Protein AF-A0A418US89-F1 (afdb_monomer_lite)

Structure (mmCIF, N/CA/C/O backbone):
data_AF-A0A418US89-F1
#
_entry.id   AF-A0A418US89-F1
#
loop_
_atom_site.group_PDB
_atom_site.id
_atom_site.type_symbol
_atom_site.label_atom_id
_atom_site.label_alt_id
_atom_site.label_comp_id
_atom_site.label_asym_id
_atom_site.label_entity_id
_atom_site.label_seq_id
_atom_site.pdbx_PDB_ins_code
_atom_site.Cartn_x
_atom_site.Cartn_y
_atom_site.Cartn_z
_atom_site.occupancy
_atom_site.B_iso_or_equiv
_atom_site.auth_seq_id
_atom_site.auth_comp_id
_atom_site.auth_asym_id
_atom_site.auth_atom_id
_atom_site.pdbx_PDB_model_num
ATOM 1 N N . MET A 1 1 ? -32.487 24.907 47.368 1.00 68.38 1 MET A N 1
ATOM 2 C CA . MET A 1 1 ? -31.102 24.583 46.963 1.00 68.38 1 MET A CA 1
ATOM 3 C C . MET A 1 1 ? -31.194 23.856 45.640 1.00 68.38 1 MET A C 1
ATOM 5 O O . MET A 1 1 ? -32.140 23.094 45.489 1.00 68.38 1 MET A O 1
ATOM 9 N N . ALA A 1 2 ? -30.298 24.144 44.696 1.00 80.88 2 ALA A N 1
ATOM 10 C CA . ALA A 1 2 ? -30.234 23.374 43.455 1.00 80.88 2 ALA A CA 1
ATOM 11 C C . ALA A 1 2 ? -29.837 21.931 43.784 1.00 80.88 2 ALA A C 1
ATOM 13 O O . ALA A 1 2 ? -29.111 21.696 44.753 1.00 80.88 2 ALA A O 1
ATOM 14 N N . THR A 1 3 ? -30.324 20.971 43.013 1.00 92.00 3 THR A N 1
ATOM 15 C CA . THR A 1 3 ? -29.896 19.576 43.131 1.00 92.00 3 THR A CA 1
ATOM 16 C C . THR A 1 3 ? -28.519 19.383 42.491 1.00 92.00 3 THR A C 1
ATOM 18 O O . THR A 1 3 ? -28.067 20.191 41.678 1.00 92.00 3 THR A O 1
ATOM 21 N N . VAL A 1 4 ? -27.828 18.299 42.856 1.00 89.31 4 VAL A N 1
ATOM 22 C CA . VAL A 1 4 ? -26.553 17.907 42.225 1.00 89.31 4 VAL A CA 1
ATOM 23 C C . VAL A 1 4 ? -26.705 17.798 40.704 1.00 89.31 4 VAL A C 1
ATOM 25 O O . VAL A 1 4 ? -25.849 18.276 39.968 1.00 89.31 4 VAL A O 1
ATOM 28 N N . GLU A 1 5 ? -27.812 17.221 40.237 1.00 92.19 5 GLU A N 1
ATOM 29 C CA . GLU A 1 5 ? -28.092 17.002 38.816 1.00 92.19 5 GLU A CA 1
ATOM 30 C C . GLU A 1 5 ? -28.341 18.315 38.059 1.00 92.19 5 GLU A C 1
ATOM 32 O O . GLU A 1 5 ? -27.761 18.533 36.998 1.00 92.19 5 GLU A O 1
ATOM 37 N N . GLU A 1 6 ? -29.116 19.241 38.633 1.00 92.94 6 GLU A N 1
ATOM 38 C CA . GLU A 1 6 ? -29.323 20.582 38.062 1.00 92.94 6 GLU A CA 1
ATOM 39 C C . GLU A 1 6 ? -28.006 21.354 37.927 1.00 92.94 6 GLU A C 1
ATOM 41 O O . GLU A 1 6 ? -27.764 22.004 36.909 1.00 92.94 6 GLU A O 1
ATOM 46 N N . THR A 1 7 ? -27.137 21.266 38.936 1.00 93.31 7 THR A N 1
ATOM 47 C CA . THR A 1 7 ? -25.834 21.937 38.918 1.00 93.31 7 THR A CA 1
ATOM 48 C C . THR A 1 7 ? -24.889 21.319 37.890 1.00 93.31 7 THR A C 1
ATOM 50 O O . THR A 1 7 ? -24.243 22.064 37.155 1.00 93.31 7 THR A O 1
ATOM 53 N N . VAL A 1 8 ? -24.829 19.986 37.780 1.00 92.81 8 VAL A N 1
ATOM 54 C CA . VAL A 1 8 ? -24.049 19.304 36.731 1.00 92.81 8 VAL A CA 1
ATOM 55 C C . VAL A 1 8 ? -24.550 19.717 35.347 1.00 92.81 8 VAL A C 1
ATOM 57 O O . VAL A 1 8 ? -23.750 20.166 34.527 1.00 92.81 8 VAL A O 1
ATOM 60 N N . ASN A 1 9 ? -25.865 19.671 35.114 1.00 93.50 9 ASN A N 1
ATOM 61 C CA . ASN A 1 9 ? -26.472 20.060 33.841 1.00 93.50 9 ASN A CA 1
ATOM 62 C C . ASN A 1 9 ? -26.154 21.516 33.469 1.00 93.50 9 ASN A C 1
ATOM 64 O O . ASN A 1 9 ? -25.762 21.789 32.337 1.00 93.50 9 ASN A O 1
ATOM 68 N N . ALA A 1 10 ? -26.230 22.440 34.431 1.00 92.62 10 ALA A N 1
ATOM 69 C CA . ALA A 1 10 ? -25.886 23.844 34.213 1.00 92.62 10 ALA A CA 1
ATOM 70 C C . ALA A 1 10 ? -24.400 24.067 33.870 1.00 92.62 10 ALA A C 1
ATOM 72 O O . ALA A 1 10 ? -24.081 25.014 33.154 1.00 92.62 10 ALA A O 1
ATOM 73 N N . ILE A 1 11 ? -23.492 23.222 34.374 1.00 92.88 11 ILE A N 1
ATOM 74 C CA . ILE A 1 11 ? -22.050 23.283 34.081 1.00 92.88 11 ILE A CA 1
ATOM 75 C C . ILE A 1 11 ? -21.742 22.707 32.691 1.00 92.88 11 ILE A C 1
ATOM 77 O O . ILE A 1 11 ? -20.909 23.257 31.967 1.00 92.88 11 ILE A O 1
ATOM 81 N N . ILE A 1 12 ? -22.384 21.602 32.303 1.00 91.56 12 ILE A N 1
ATOM 82 C CA . ILE A 1 12 ? -22.114 20.953 31.009 1.00 91.56 12 ILE A CA 1
ATOM 83 C C . ILE A 1 12 ? -22.763 21.701 29.838 1.00 91.56 12 ILE A C 1
ATOM 85 O O . ILE A 1 12 ? -22.199 21.711 28.746 1.00 91.56 12 ILE A O 1
ATOM 89 N N . SER A 1 13 ? -23.898 22.374 30.063 1.00 91.19 13 SER A N 1
ATOM 90 C CA . SER A 1 13 ? -24.659 23.072 29.019 1.00 91.19 13 SER A CA 1
ATOM 91 C C . SER A 1 13 ? -24.144 24.480 28.686 1.00 91.19 13 SER A C 1
ATOM 93 O O . SER A 1 13 ? -24.783 25.190 27.912 1.00 91.19 13 SER A O 1
ATOM 95 N N . THR A 1 14 ? -23.040 24.931 29.290 1.00 88.75 14 THR A N 1
ATOM 96 C CA . THR A 1 14 ? -22.465 26.264 29.032 1.00 88.75 14 THR A CA 1
ATOM 97 C C . THR A 1 14 ? -21.889 26.372 27.620 1.00 88.75 14 THR A C 1
ATOM 99 O O . THR A 1 14 ? -21.233 25.437 27.154 1.00 88.75 14 THR A O 1
ATOM 102 N N . GLY A 1 15 ? -22.047 27.531 26.975 1.00 79.62 15 GLY A N 1
ATOM 103 C CA . GLY A 1 15 ? -21.584 27.769 25.604 1.00 79.62 15 GLY A CA 1
ATOM 104 C C . GLY A 1 15 ? -20.103 28.138 25.495 1.00 79.62 15 GLY A C 1
ATOM 105 O O . GLY A 1 15 ? -19.525 28.022 24.415 1.00 79.62 15 GLY A O 1
ATOM 106 N N . SER A 1 16 ? -19.467 28.555 26.596 1.00 91.00 16 SER A N 1
ATOM 107 C CA . SER A 1 16 ? -18.041 28.903 26.629 1.00 91.00 16 SER A CA 1
ATOM 108 C C . SER A 1 16 ? -17.298 28.352 27.848 1.00 91.00 16 SER A C 1
ATOM 110 O O . SER A 1 16 ? -17.885 27.969 28.863 1.00 91.00 16 SER A O 1
ATOM 112 N N . TRP A 1 17 ? -15.965 28.341 27.753 1.00 84.25 17 TRP A N 1
ATOM 113 C CA . TRP A 1 17 ? -15.090 27.956 28.861 1.00 84.25 17 TRP A CA 1
ATOM 114 C C . TRP A 1 17 ? -15.216 28.890 30.065 1.00 84.25 17 TRP A C 1
ATOM 116 O O . TRP A 1 17 ? -15.253 28.412 31.198 1.00 84.25 17 TRP A O 1
ATOM 126 N N . ASP A 1 18 ? -15.345 30.196 29.836 1.00 90.19 18 ASP A N 1
ATOM 127 C CA . ASP A 1 18 ? -15.474 31.179 30.913 1.00 90.19 18 ASP A CA 1
ATOM 128 C C . ASP A 1 18 ? -16.800 31.025 31.670 1.00 90.19 18 ASP A C 1
ATOM 130 O O . ASP A 1 18 ? -16.827 31.081 32.902 1.00 90.19 18 ASP A O 1
ATOM 134 N N . GLU A 1 19 ? -17.894 30.739 30.958 1.00 89.44 19 GLU A N 1
ATOM 135 C CA . GLU A 1 19 ? -19.188 30.412 31.567 1.00 89.44 19 GLU A CA 1
ATOM 136 C C . GLU A 1 19 ? -19.112 29.133 32.404 1.00 89.44 19 GLU A C 1
ATOM 138 O O . GLU A 1 19 ? -19.630 29.098 33.524 1.00 89.44 19 GLU A O 1
ATOM 143 N N . ARG A 1 20 ? -18.420 28.098 31.910 1.00 92.12 20 ARG A N 1
ATOM 144 C CA . ARG A 1 20 ? -18.200 26.853 32.659 1.00 92.12 20 ARG A CA 1
ATOM 145 C C . ARG A 1 20 ? -17.421 27.102 33.943 1.00 92.12 20 ARG A C 1
ATOM 147 O O . ARG A 1 20 ? -17.811 26.618 35.004 1.00 92.12 20 ARG A O 1
ATOM 154 N N . VAL A 1 21 ? -16.347 27.891 33.871 1.00 91.19 21 VAL A N 1
ATOM 155 C CA . VAL A 1 21 ? -15.552 28.293 35.042 1.00 91.19 21 VAL A CA 1
ATOM 156 C C . VAL A 1 21 ? -16.414 29.069 36.037 1.00 91.19 21 VAL A C 1
ATOM 158 O O . VAL A 1 21 ? -16.333 28.821 37.243 1.00 91.19 21 VAL A O 1
ATOM 161 N N . ALA A 1 22 ? -17.267 29.975 35.555 1.00 92.12 22 ALA A N 1
ATOM 162 C CA . ALA A 1 22 ? -18.196 30.709 36.403 1.00 92.12 22 ALA A CA 1
ATOM 163 C C . ALA A 1 22 ? -19.190 29.769 37.109 1.00 92.12 22 ALA A C 1
ATOM 165 O O . ALA A 1 22 ? -19.340 29.873 38.326 1.00 92.12 22 ALA A O 1
ATOM 166 N N . GLN A 1 23 ? -19.800 28.809 36.403 1.00 92.81 23 GLN A N 1
ATOM 167 C CA . GLN A 1 23 ? -20.712 27.828 37.012 1.00 92.81 23 GLN A CA 1
ATOM 168 C C . GLN A 1 23 ? -20.002 26.912 38.018 1.00 92.81 23 GLN A C 1
ATOM 170 O O . GLN A 1 23 ? -20.519 26.687 39.112 1.00 92.81 23 GLN A O 1
ATOM 175 N N . MET A 1 24 ? -18.784 26.457 37.711 1.00 91.31 24 MET A N 1
ATOM 176 C CA . MET A 1 24 ? -17.969 25.647 38.624 1.00 91.31 24 MET A CA 1
ATOM 177 C C . MET A 1 24 ? -17.681 26.370 39.949 1.00 91.31 24 MET A C 1
ATOM 179 O O . MET A 1 24 ? -17.723 25.757 41.013 1.00 91.31 24 MET A O 1
ATOM 183 N N . ARG A 1 25 ? -17.453 27.691 39.920 1.00 93.19 25 ARG A N 1
ATOM 184 C CA . ARG A 1 25 ? -17.231 28.503 41.135 1.00 93.19 25 ARG A CA 1
ATOM 185 C C . ARG A 1 25 ? -18.476 28.630 42.016 1.00 93.19 25 ARG A C 1
ATOM 187 O O . ARG A 1 25 ? -18.346 28.843 43.221 1.00 93.19 25 ARG A O 1
ATOM 194 N N . LEU A 1 26 ? -19.671 28.485 41.442 1.00 92.88 26 LEU A N 1
ATOM 195 C CA . LEU A 1 26 ? -20.933 28.559 42.182 1.00 92.88 26 LEU A CA 1
ATOM 196 C C . LEU A 1 26 ? -21.239 27.276 42.968 1.00 92.88 26 LEU A C 1
ATOM 198 O O . LEU A 1 26 ? -22.085 27.315 43.860 1.00 92.88 26 LEU A O 1
ATOM 202 N N . VAL A 1 27 ? -20.539 26.164 42.708 1.00 92.06 27 VAL A N 1
ATOM 203 C CA . VAL A 1 27 ? -20.740 24.884 43.416 1.00 92.06 27 VAL A CA 1
ATOM 204 C C . VAL A 1 27 ? -20.563 25.054 44.927 1.00 92.06 27 VAL A C 1
ATOM 206 O O . VAL A 1 27 ? -21.433 24.649 45.695 1.00 92.06 27 VAL A O 1
ATOM 209 N N . ALA A 1 28 ? -19.505 25.748 45.358 1.00 88.50 28 ALA A N 1
ATOM 210 C CA . ALA A 1 28 ? -19.235 25.999 46.776 1.00 88.50 28 ALA A CA 1
ATOM 211 C C . ALA A 1 28 ? -20.272 26.911 47.456 1.00 88.50 28 ALA A C 1
ATOM 213 O O . ALA A 1 28 ? -20.427 26.864 48.672 1.00 88.50 28 ALA A O 1
ATOM 214 N N . GLN A 1 29 ? -20.979 27.734 46.677 1.00 89.94 29 GLN A N 1
ATOM 215 C CA . GLN A 1 29 ? -22.020 28.636 47.176 1.00 89.94 29 GLN A CA 1
ATOM 216 C C . GLN A 1 29 ? -23.399 27.963 47.217 1.00 89.94 29 GLN A C 1
ATOM 218 O O . GLN A 1 29 ? -24.251 28.354 48.011 1.00 89.94 29 GLN A O 1
ATOM 223 N N . ARG A 1 30 ? -23.637 26.972 46.349 1.00 89.62 30 ARG A N 1
ATOM 224 C CA . ARG A 1 30 ? -24.941 26.310 46.174 1.00 89.62 30 ARG A CA 1
ATOM 225 C C . ARG A 1 30 ? -25.066 24.983 46.924 1.00 89.62 30 ARG A C 1
ATOM 227 O O . ARG A 1 30 ? -26.190 24.579 47.214 1.00 89.62 30 ARG A O 1
ATOM 234 N N . HIS A 1 31 ? -23.943 24.342 47.250 1.00 91.69 31 HIS A N 1
ATOM 235 C CA . HIS A 1 31 ? -23.892 22.999 47.827 1.00 91.69 31 HIS A CA 1
ATOM 236 C C . HIS A 1 31 ? -22.989 22.921 49.057 1.00 91.69 31 HIS A C 1
ATOM 238 O O . HIS A 1 31 ? -21.974 23.616 49.150 1.00 91.69 31 HIS A O 1
ATOM 244 N N . GLY A 1 32 ? -23.329 22.018 49.980 1.00 90.19 32 GLY A N 1
ATOM 245 C CA . GLY A 1 32 ? -22.465 21.673 51.108 1.00 90.19 32 GLY A CA 1
ATOM 246 C C . GLY A 1 32 ? -21.228 20.890 50.658 1.00 90.19 32 GLY A C 1
ATOM 247 O O . GLY A 1 32 ? -21.242 20.220 49.626 1.00 90.19 32 GLY A O 1
ATOM 248 N N . THR A 1 33 ? -20.160 20.931 51.456 1.00 88.62 33 THR A N 1
ATOM 249 C CA . THR A 1 33 ? -18.870 20.286 51.139 1.00 88.62 33 THR A CA 1
ATOM 250 C C . THR A 1 33 ? -18.980 18.784 50.869 1.00 88.62 33 THR A C 1
ATOM 252 O O . THR A 1 33 ? -18.224 18.256 50.059 1.00 88.62 33 THR A O 1
ATOM 255 N N . ALA A 1 34 ? -19.953 18.104 51.484 1.00 88.25 34 ALA A N 1
ATOM 256 C CA . ALA A 1 34 ? -20.221 16.682 51.266 1.00 88.25 34 ALA A CA 1
ATOM 257 C C . ALA A 1 34 ? -20.642 16.340 49.820 1.00 88.25 34 ALA A C 1
ATOM 259 O O . ALA A 1 34 ? -20.469 15.202 49.390 1.00 88.25 34 ALA A O 1
ATOM 260 N N . GLU A 1 35 ? -21.174 17.301 49.056 1.00 90.19 35 GLU A N 1
ATOM 261 C CA . GLU A 1 35 ? -21.673 17.078 47.689 1.00 90.19 35 GLU A CA 1
ATOM 262 C C . GLU A 1 35 ? -20.661 17.471 46.602 1.00 90.19 35 GLU A C 1
ATOM 264 O O . GLU A 1 35 ? -20.784 17.039 45.455 1.00 90.19 35 GLU A O 1
ATOM 269 N N . HIS A 1 36 ? -19.639 18.265 46.943 1.00 91.69 36 HIS A N 1
ATOM 270 C CA . HIS A 1 36 ? -18.695 18.841 45.974 1.00 91.69 36 HIS A CA 1
ATOM 271 C C . HIS A 1 36 ? -17.952 17.768 45.184 1.00 91.69 36 HIS A C 1
ATOM 273 O O . HIS A 1 36 ? -17.913 17.822 43.957 1.00 91.69 36 HIS A O 1
ATOM 279 N N . THR A 1 37 ? -17.413 16.760 45.875 1.00 90.88 37 THR A N 1
ATOM 280 C CA . THR A 1 37 ? -16.674 15.659 45.241 1.00 90.88 37 THR A CA 1
ATOM 281 C C . THR A 1 37 ? -17.525 14.932 44.207 1.00 90.88 37 THR A C 1
ATOM 283 O O . THR A 1 37 ? -17.033 14.619 43.125 1.00 90.88 37 THR A O 1
ATOM 286 N N . ARG A 1 38 ? -18.811 14.707 44.506 1.00 92.12 38 ARG A N 1
ATOM 287 C CA . ARG A 1 38 ? -19.742 14.053 43.583 1.00 92.12 38 ARG A CA 1
ATOM 288 C C . ARG A 1 38 ? -20.006 14.919 42.350 1.00 92.12 38 ARG A C 1
ATOM 290 O O . ARG A 1 38 ? -19.942 14.401 41.243 1.00 92.12 38 ARG A O 1
ATOM 297 N N . ILE A 1 39 ? -20.256 16.218 42.532 1.00 92.81 39 ILE A N 1
ATOM 298 C CA . ILE A 1 39 ? -20.488 17.161 41.422 1.00 92.81 39 ILE A CA 1
ATOM 299 C C . ILE A 1 39 ? -19.262 17.222 40.501 1.00 92.81 39 ILE A C 1
ATOM 301 O O . ILE A 1 39 ? -19.397 17.095 39.287 1.00 92.81 39 ILE A O 1
ATOM 305 N N . TYR A 1 40 ? -18.059 17.369 41.063 1.00 94.38 40 TYR A N 1
ATOM 306 C CA . TYR A 1 40 ? -16.831 17.449 40.269 1.00 94.38 40 TYR A CA 1
ATOM 307 C C . TYR A 1 40 ? -16.516 16.144 39.536 1.00 94.38 40 TYR A C 1
ATOM 309 O O . TYR A 1 40 ? -16.098 16.196 38.382 1.00 94.38 40 TYR A O 1
ATOM 317 N N . ALA A 1 41 ? -16.734 14.989 40.172 1.00 90.62 41 ALA A N 1
ATOM 318 C CA . ALA A 1 41 ? -16.544 13.690 39.532 1.00 90.62 41 ALA A CA 1
ATOM 319 C C . ALA A 1 41 ? -17.516 13.480 38.362 1.00 90.62 41 ALA A C 1
ATOM 321 O O . ALA A 1 41 ? -17.107 12.999 37.310 1.00 90.62 41 ALA A O 1
ATOM 322 N N . GLU A 1 42 ? -18.776 13.890 38.514 1.00 92.75 42 GLU A N 1
ATOM 323 C CA . GLU A 1 42 ? -19.775 13.768 37.452 1.00 92.75 42 GLU A CA 1
ATOM 324 C C . GLU A 1 42 ? -19.441 14.672 36.255 1.00 92.75 42 GLU A C 1
ATOM 326 O O . GLU A 1 42 ? -19.412 14.215 35.113 1.00 92.75 42 GLU A O 1
ATOM 331 N N . VAL A 1 43 ? -19.069 15.931 36.511 1.00 92.19 43 VAL A N 1
ATOM 332 C CA . VAL A 1 43 ? -18.587 16.846 35.461 1.00 92.19 43 VAL A CA 1
ATOM 333 C C . VAL A 1 43 ? -17.330 16.288 34.784 1.00 92.19 43 VAL A C 1
ATOM 335 O O . VAL A 1 43 ? -17.225 16.326 33.557 1.00 92.19 43 VAL A O 1
ATOM 338 N N . ALA A 1 44 ? -16.384 15.738 35.554 1.00 89.06 44 ALA A N 1
ATOM 339 C CA . ALA A 1 44 ? -15.182 15.104 35.017 1.00 89.06 44 ALA A CA 1
ATOM 340 C C . ALA A 1 44 ? -15.528 13.938 34.076 1.00 89.06 44 ALA A C 1
ATOM 342 O O . ALA A 1 44 ? -15.026 13.893 32.951 1.00 89.06 44 ALA A O 1
ATOM 343 N N . ASN A 1 45 ? -16.416 13.041 34.508 1.00 89.00 45 ASN A N 1
ATOM 344 C CA . ASN A 1 45 ? -16.837 11.862 33.751 1.00 89.00 45 ASN A CA 1
ATOM 345 C C . ASN A 1 45 ? -17.568 12.201 32.452 1.00 89.00 45 ASN A C 1
ATOM 347 O O . ASN A 1 45 ? -17.420 11.474 31.475 1.00 89.00 45 ASN A O 1
ATOM 351 N N . GLN A 1 46 ? -18.342 13.287 32.424 1.00 88.06 46 GLN A N 1
ATOM 352 C CA . GLN A 1 46 ? -19.111 13.658 31.237 1.00 88.06 46 GLN A CA 1
ATOM 353 C C . GLN A 1 46 ? -18.329 14.544 30.261 1.00 88.06 46 GLN A C 1
ATOM 355 O O . GLN A 1 46 ? -18.503 14.420 29.053 1.00 88.06 46 GLN A O 1
ATOM 360 N N . VAL A 1 47 ? -17.469 15.435 30.763 1.00 86.38 47 VAL A N 1
ATOM 361 C CA . VAL A 1 47 ? -16.824 16.469 29.932 1.00 86.38 47 VAL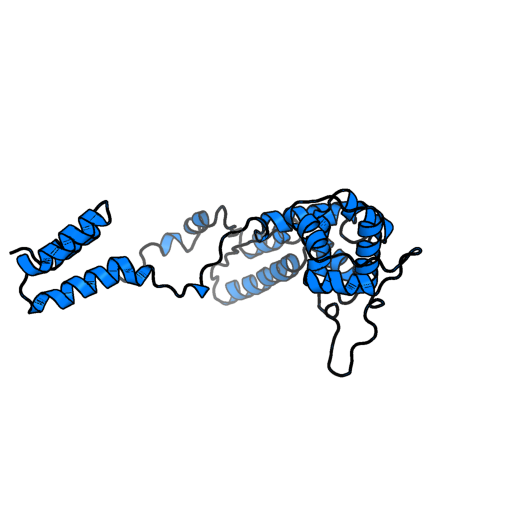 A CA 1
ATOM 362 C C . VAL A 1 47 ? -15.371 16.148 29.605 1.00 86.38 47 VAL A C 1
ATOM 364 O O . VAL A 1 47 ? -14.892 16.539 28.547 1.00 86.38 47 VAL A O 1
ATOM 367 N N . TYR A 1 48 ? -14.643 15.473 30.493 1.00 84.50 48 TYR A N 1
ATOM 368 C CA . TYR A 1 48 ? -13.189 15.338 30.367 1.00 84.50 48 TYR A CA 1
ATOM 369 C C . TYR A 1 48 ? -12.775 13.900 30.071 1.00 84.50 48 TYR A C 1
ATOM 371 O O . TYR A 1 48 ? -12.065 13.658 29.099 1.00 84.50 48 TYR A O 1
ATOM 379 N N . VAL A 1 49 ? -13.259 12.937 30.858 1.00 84.00 49 VAL A N 1
ATOM 380 C CA . VAL A 1 49 ? -12.907 11.513 30.729 1.00 84.00 49 VAL A CA 1
ATOM 381 C C . VAL A 1 49 ? -13.136 10.943 29.320 1.00 84.00 49 VAL A C 1
ATOM 383 O O . VAL A 1 49 ? -12.235 10.252 28.844 1.00 84.00 49 VAL A O 1
ATOM 386 N N . PRO A 1 50 ? -14.227 11.259 28.588 1.00 82.25 50 PRO A N 1
ATOM 387 C CA . PRO A 1 50 ? -14.438 10.737 27.233 1.00 82.25 50 PRO A CA 1
ATOM 388 C C . PRO A 1 50 ? -13.372 11.194 26.227 1.00 82.25 50 PRO A C 1
ATOM 390 O O . PRO A 1 50 ? -13.197 10.571 25.182 1.00 82.25 50 PRO A O 1
ATOM 393 N N . HIS A 1 51 ? -12.652 12.273 26.541 1.00 75.44 51 HIS A N 1
ATOM 394 C CA . HIS A 1 51 ? -11.608 12.852 25.700 1.00 75.44 51 HIS A CA 1
ATOM 395 C C . HIS A 1 51 ? -10.191 12.579 26.223 1.00 75.44 51 HIS A C 1
ATOM 397 O O . HIS A 1 51 ? -9.229 12.944 25.557 1.00 75.44 51 HIS A O 1
ATOM 403 N N . LEU A 1 52 ? -10.041 11.892 27.362 1.00 74.75 52 LEU A N 1
ATOM 404 C CA . LEU A 1 52 ? -8.750 11.458 27.918 1.00 74.75 52 LEU A CA 1
ATOM 405 C C . LEU A 1 52 ? -8.265 10.126 27.319 1.00 74.75 52 LEU A C 1
ATOM 407 O O . LEU A 1 52 ? -7.554 9.362 27.976 1.00 74.75 52 LEU A O 1
ATOM 411 N N . ALA A 1 53 ? -8.656 9.816 26.079 1.00 64.31 53 ALA A N 1
ATOM 412 C CA . ALA A 1 53 ? -8.101 8.662 25.383 1.00 64.31 53 ALA A CA 1
ATOM 413 C C . ALA A 1 53 ? -6.572 8.823 25.283 1.00 64.31 53 ALA A C 1
ATOM 415 O O . ALA A 1 53 ? -6.104 9.941 25.067 1.00 64.31 53 ALA A O 1
ATOM 416 N N . PRO A 1 54 ? -5.782 7.745 25.429 1.00 63.00 54 PRO A N 1
ATOM 417 C CA . PRO A 1 54 ? -4.338 7.833 25.273 1.00 63.00 54 PRO A CA 1
ATOM 418 C C . PRO A 1 54 ? -4.006 8.461 23.918 1.00 63.00 54 PRO A C 1
ATOM 420 O O . PRO A 1 54 ? -4.411 7.923 22.888 1.00 63.00 54 PRO A O 1
ATOM 423 N N . ASP A 1 55 ? -3.248 9.561 23.912 1.00 60.12 55 ASP A N 1
ATOM 424 C CA . ASP A 1 55 ? -2.920 10.326 22.695 1.00 60.12 55 ASP A CA 1
ATOM 425 C C . ASP A 1 55 ? -2.250 9.479 21.596 1.00 60.12 55 ASP A C 1
ATOM 427 O O . ASP A 1 55 ? -2.259 9.841 20.425 1.00 60.12 55 ASP A O 1
ATOM 431 N N . LEU A 1 56 ? -1.730 8.298 21.948 1.00 63.06 56 LEU A N 1
ATOM 432 C CA . LEU A 1 56 ? -1.216 7.295 21.010 1.00 63.06 56 LEU A CA 1
ATOM 433 C C . LEU A 1 56 ? -2.281 6.743 20.042 1.00 63.06 56 LEU A C 1
ATOM 435 O O . LEU A 1 56 ? -1.920 6.138 19.034 1.00 63.06 56 LEU A O 1
ATOM 439 N N . ALA A 1 57 ? -3.572 6.915 20.337 1.00 63.53 57 ALA A N 1
ATOM 440 C CA . ALA A 1 57 ? -4.669 6.506 19.460 1.00 63.53 57 ALA A CA 1
ATOM 441 C C . ALA A 1 57 ? -4.932 7.500 18.315 1.00 63.53 57 ALA A C 1
ATOM 443 O O . ALA A 1 57 ? -5.682 7.175 17.392 1.00 63.53 57 ALA A O 1
ATOM 444 N N . TYR A 1 58 ? -4.323 8.691 18.349 1.00 68.06 58 TYR A N 1
ATOM 445 C CA . TYR A 1 58 ? -4.552 9.741 17.365 1.00 68.06 58 TYR A CA 1
ATOM 446 C C . TYR A 1 58 ? -3.296 10.005 16.542 1.00 68.06 58 TYR A C 1
ATOM 448 O O . TYR A 1 58 ? -2.209 10.255 17.057 1.00 68.06 58 TYR A O 1
ATOM 456 N N . VAL A 1 59 ? -3.464 9.996 15.225 1.00 67.75 59 VAL A N 1
ATOM 457 C CA . VAL A 1 59 ? -2.467 10.501 14.284 1.00 67.75 59 VAL A CA 1
ATOM 458 C C . VAL A 1 59 ? -3.062 11.705 13.577 1.00 67.75 59 VAL A C 1
ATOM 460 O O . VAL A 1 59 ? -4.253 11.724 13.265 1.00 67.75 59 VAL A O 1
ATOM 463 N N . HIS A 1 60 ? -2.246 12.724 13.316 1.00 74.06 60 HIS A N 1
ATOM 464 C CA . HIS A 1 60 ? -2.683 13.806 12.443 1.00 74.06 60 HIS A CA 1
ATOM 465 C C . HIS A 1 60 ? -3.026 13.229 11.072 1.00 74.06 60 HIS A C 1
ATOM 467 O O . HIS A 1 60 ? -2.203 12.543 10.458 1.00 74.06 60 HIS A O 1
ATOM 473 N N . SER A 1 61 ? -4.234 13.528 10.593 1.00 76.25 61 SER A N 1
ATOM 474 C CA . SER A 1 61 ? -4.627 13.203 9.229 1.00 76.25 61 SER A CA 1
ATOM 475 C C . SER A 1 61 ? -3.647 13.858 8.260 1.00 76.25 61 SER A C 1
ATOM 477 O O . SER A 1 61 ? -3.380 15.059 8.348 1.00 76.25 61 SER A O 1
ATOM 479 N N . MET A 1 62 ? -3.118 13.075 7.328 1.00 81.06 62 MET A N 1
ATOM 480 C CA . MET A 1 62 ? -2.305 13.572 6.227 1.00 81.06 62 MET A CA 1
ATOM 481 C C . MET A 1 62 ? -2.742 12.862 4.956 1.00 81.06 62 MET A C 1
ATOM 483 O O . MET A 1 62 ? -2.591 11.645 4.871 1.00 81.06 62 MET A O 1
ATOM 487 N N . ASP A 1 63 ? -3.157 13.627 3.944 1.00 84.12 63 ASP A N 1
ATOM 488 C CA . ASP A 1 63 ? -3.599 13.114 2.636 1.00 84.12 63 ASP A CA 1
ATOM 489 C C . ASP A 1 63 ? -2.631 12.091 2.029 1.00 84.12 63 ASP A C 1
ATOM 491 O O . ASP A 1 63 ? -3.034 11.156 1.342 1.00 84.12 63 ASP A O 1
ATOM 495 N N . PHE A 1 64 ? -1.330 12.244 2.291 1.00 86.81 64 PHE A N 1
ATOM 496 C CA . PHE A 1 64 ? -0.297 11.327 1.817 1.00 86.81 64 PHE A CA 1
ATOM 497 C C . PHE A 1 64 ? -0.486 9.877 2.296 1.00 86.81 64 PHE A C 1
ATOM 499 O O . PHE A 1 64 ? -0.166 8.951 1.553 1.00 86.81 64 PHE A O 1
ATOM 506 N N . TYR A 1 65 ? -0.997 9.678 3.513 1.00 82.00 65 TYR A N 1
ATOM 507 C CA . TYR A 1 65 ? -1.251 8.351 4.083 1.00 82.00 65 TYR A CA 1
ATOM 508 C C . TYR A 1 65 ? -2.646 7.814 3.752 1.00 82.00 65 TYR A C 1
ATOM 510 O O . TYR A 1 65 ? -2.961 6.675 4.096 1.00 82.00 65 TYR A O 1
ATOM 518 N N . GLU A 1 66 ? -3.466 8.600 3.055 1.00 87.31 66 GLU A N 1
ATOM 519 C CA . GLU A 1 66 ? -4.806 8.189 2.673 1.00 87.31 66 GLU A CA 1
ATOM 520 C C . GLU A 1 66 ? -4.792 7.207 1.501 1.00 87.31 66 GLU A C 1
ATOM 522 O O . GLU A 1 66 ? -3.973 7.270 0.574 1.00 87.31 66 GLU A O 1
ATOM 527 N N . LEU A 1 67 ? -5.775 6.306 1.511 1.00 83.38 67 LEU A N 1
ATOM 528 C CA . LEU A 1 67 ? -5.936 5.273 0.490 1.00 83.38 67 LEU A CA 1
ATOM 529 C C . LEU A 1 67 ? -6.036 5.867 -0.924 1.00 83.38 67 LEU A C 1
ATOM 531 O O . LEU A 1 67 ? -5.497 5.295 -1.869 1.00 83.38 67 LEU A O 1
ATOM 535 N N . SER A 1 68 ? -6.697 7.016 -1.074 1.00 87.25 68 SER A N 1
ATOM 536 C CA . SER A 1 68 ? -6.868 7.706 -2.358 1.00 87.25 68 SER A CA 1
ATOM 537 C C . SER A 1 68 ? -5.529 8.080 -3.004 1.00 87.25 68 SER A C 1
ATOM 539 O O . SER A 1 68 ? -5.346 7.871 -4.207 1.00 87.25 68 SER A O 1
ATOM 541 N N . THR A 1 69 ? -4.566 8.554 -2.209 1.00 89.94 69 THR A N 1
ATOM 542 C CA . THR A 1 69 ? -3.222 8.910 -2.682 1.00 89.94 69 THR A CA 1
ATOM 543 C C . THR A 1 69 ? -2.476 7.683 -3.189 1.00 89.94 69 THR A C 1
ATOM 545 O O . THR A 1 69 ? -1.935 7.699 -4.301 1.00 89.94 69 THR A O 1
ATOM 548 N N . PHE A 1 70 ? -2.496 6.586 -2.425 1.00 92.44 70 PHE A N 1
ATOM 549 C CA . PHE A 1 70 ? -1.860 5.343 -2.858 1.00 92.44 70 PHE A CA 1
ATOM 550 C C . PHE A 1 70 ? -2.535 4.761 -4.106 1.00 92.44 70 PHE A C 1
ATOM 552 O O . PHE A 1 70 ? -1.852 4.351 -5.039 1.00 92.44 70 PHE A O 1
ATOM 559 N N . GLN A 1 71 ? -3.868 4.782 -4.184 1.00 91.12 71 GLN A N 1
ATOM 560 C CA . GLN A 1 71 ? -4.612 4.295 -5.350 1.00 91.12 71 GLN A CA 1
ATOM 561 C C . GLN A 1 71 ? -4.279 5.064 -6.632 1.00 91.12 71 GLN A C 1
ATOM 56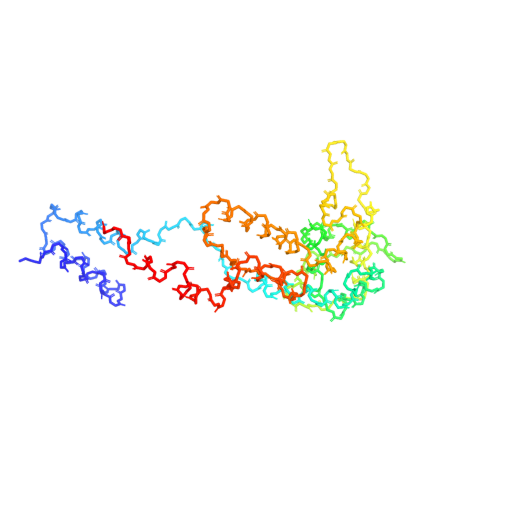3 O O . GLN A 1 71 ? -4.175 4.453 -7.697 1.00 91.12 71 GLN A O 1
ATOM 568 N N . ALA A 1 72 ? -4.104 6.385 -6.543 1.00 91.44 72 ALA A N 1
ATOM 569 C CA . ALA A 1 72 ? -3.697 7.201 -7.682 1.00 91.44 72 ALA A CA 1
ATOM 570 C C . ALA A 1 72 ? -2.282 6.832 -8.163 1.00 91.44 72 ALA A C 1
ATOM 572 O O . ALA A 1 72 ? -2.076 6.636 -9.360 1.00 91.44 72 ALA A O 1
ATOM 573 N N . SER A 1 73 ? -1.332 6.668 -7.232 1.00 95.50 73 SER A N 1
ATOM 574 C CA . SER A 1 73 ? 0.020 6.172 -7.538 1.00 95.50 73 SER A CA 1
ATOM 575 C C . SER A 1 73 ? -0.018 4.779 -8.180 1.00 95.50 73 SER A C 1
ATOM 577 O O . SER A 1 73 ? 0.608 4.552 -9.218 1.00 95.50 73 SER A O 1
ATOM 579 N N . TYR A 1 74 ? -0.800 3.866 -7.603 1.00 94.94 74 TYR A N 1
ATOM 580 C CA . TYR A 1 74 ? -0.905 2.481 -8.050 1.00 94.94 74 TYR A CA 1
ATOM 581 C C . TYR A 1 74 ? -1.487 2.381 -9.459 1.00 94.94 74 TYR A C 1
ATOM 583 O O . TYR A 1 74 ? -0.935 1.679 -10.301 1.00 94.94 74 TYR A O 1
ATOM 591 N N . ARG A 1 75 ? -2.554 3.134 -9.756 1.00 93.62 75 ARG A N 1
ATOM 592 C CA . ARG A 1 75 ? -3.171 3.158 -11.090 1.00 93.62 75 ARG A CA 1
ATOM 593 C C . ARG A 1 75 ? -2.200 3.639 -12.161 1.00 93.62 75 ARG A C 1
ATOM 595 O O . ARG A 1 75 ? -2.067 2.974 -13.181 1.00 93.62 75 ARG A O 1
ATOM 602 N N . ALA A 1 76 ? -1.504 4.744 -11.907 1.00 94.38 76 ALA A N 1
ATOM 603 C CA . ALA A 1 76 ? -0.534 5.265 -12.862 1.00 94.38 76 ALA A CA 1
ATOM 604 C C . ALA A 1 76 ? 0.646 4.302 -13.066 1.00 94.38 76 ALA A C 1
ATOM 606 O O . ALA A 1 76 ? 1.146 4.152 -14.175 1.00 94.38 76 ALA A O 1
ATOM 607 N N . THR A 1 77 ? 1.050 3.596 -12.008 1.00 96.88 77 THR A N 1
ATOM 608 C CA . THR A 1 77 ? 2.081 2.556 -12.099 1.00 96.88 77 THR A CA 1
ATOM 609 C C . THR A 1 77 ? 1.617 1.380 -12.955 1.00 96.88 77 THR A C 1
ATOM 611 O O . THR A 1 77 ? 2.360 0.926 -13.821 1.00 96.88 77 THR A O 1
ATOM 614 N N . LEU A 1 78 ? 0.385 0.896 -12.752 1.00 94.69 78 LEU A N 1
ATOM 615 C CA . LEU A 1 78 ? -0.193 -0.168 -13.575 1.00 94.69 78 LEU A CA 1
ATOM 616 C C . LEU A 1 78 ? -0.272 0.241 -15.046 1.00 94.69 78 LEU A C 1
ATOM 618 O O . LEU A 1 78 ? 0.096 -0.547 -15.907 1.00 94.69 78 LEU A O 1
ATOM 622 N N . GLU A 1 79 ? -0.727 1.457 -15.335 1.00 94.62 79 GLU A N 1
ATOM 623 C CA . GLU A 1 79 ? -0.828 1.959 -16.706 1.00 94.62 79 GLU A CA 1
ATOM 624 C C . GLU A 1 79 ? 0.547 2.024 -17.382 1.00 94.62 79 GLU A C 1
ATOM 626 O O . GLU A 1 79 ? 0.735 1.445 -18.451 1.00 94.62 79 GLU A O 1
ATOM 631 N N . ALA A 1 80 ? 1.536 2.627 -16.716 1.00 96.50 80 ALA A N 1
ATOM 632 C CA . ALA A 1 80 ? 2.876 2.793 -17.271 1.00 96.50 80 ALA A CA 1
ATOM 633 C C . ALA A 1 80 ? 3.623 1.465 -17.498 1.00 96.50 80 ALA A C 1
ATOM 635 O O . ALA A 1 80 ? 4.460 1.383 -18.390 1.00 96.50 80 ALA A O 1
ATOM 636 N N . THR A 1 81 ? 3.322 0.428 -16.711 1.00 97.06 81 THR A N 1
ATOM 637 C CA . THR A 1 81 ? 4.026 -0.874 -16.727 1.00 97.06 81 THR A CA 1
ATOM 638 C C . THR A 1 81 ? 3.208 -2.001 -17.360 1.00 97.06 81 THR A C 1
ATOM 640 O O . THR A 1 81 ? 3.573 -3.175 -17.259 1.00 97.06 81 THR A O 1
ATOM 643 N N . GLN A 1 82 ? 2.063 -1.668 -17.968 1.00 94.94 82 GLN A N 1
ATOM 644 C CA . GLN A 1 82 ? 1.102 -2.630 -18.524 1.00 94.94 82 GLN A CA 1
ATOM 645 C C . GLN A 1 82 ? 0.643 -3.687 -17.496 1.00 94.94 82 GLN A C 1
ATOM 647 O O . GLN A 1 82 ? 0.439 -4.860 -17.793 1.00 94.94 82 GLN A O 1
ATOM 652 N N . GLY A 1 83 ? 0.466 -3.263 -16.246 1.00 92.38 83 GLY A N 1
ATOM 653 C CA . GLY A 1 83 ? 0.108 -4.135 -15.133 1.00 92.38 83 GLY A CA 1
ATOM 654 C C . GLY A 1 83 ? 1.291 -4.955 -14.622 1.00 92.38 83 GLY A C 1
ATOM 655 O O . GLY A 1 83 ? 1.136 -6.148 -14.367 1.00 92.38 83 GLY A O 1
ATOM 656 N N . PHE A 1 84 ? 2.456 -4.315 -14.478 1.00 96.06 84 PHE A N 1
ATOM 657 C CA . PHE A 1 84 ? 3.738 -4.915 -14.088 1.00 96.06 84 PHE A CA 1
ATOM 658 C C . PHE A 1 84 ? 4.301 -5.955 -15.071 1.00 96.06 84 PHE A C 1
ATOM 660 O O . PHE A 1 84 ? 5.204 -6.707 -14.708 1.00 96.06 84 PHE A O 1
ATOM 667 N N . THR A 1 85 ? 3.792 -6.036 -16.305 1.00 95.62 85 THR A N 1
ATOM 668 C CA . THR A 1 85 ? 4.326 -6.967 -17.314 1.00 95.62 85 THR A CA 1
ATOM 669 C C . THR A 1 85 ? 5.559 -6.426 -18.019 1.00 95.62 85 THR A C 1
ATOM 671 O O . THR A 1 85 ? 6.425 -7.212 -18.390 1.00 95.62 85 THR A O 1
ATOM 674 N N . ASP A 1 86 ? 5.655 -5.106 -18.187 1.00 97.19 86 ASP A N 1
ATOM 675 C CA . ASP A 1 86 ? 6.865 -4.440 -18.662 1.00 97.19 86 ASP A CA 1
ATOM 676 C C . ASP A 1 86 ? 7.508 -3.668 -17.511 1.00 97.19 86 ASP A C 1
ATOM 678 O O . ASP A 1 86 ? 7.076 -2.580 -17.127 1.00 97.19 86 ASP A O 1
ATOM 682 N N . MET A 1 87 ? 8.545 -4.283 -16.951 1.00 97.25 87 MET A N 1
ATOM 683 C CA . MET A 1 87 ? 9.352 -3.749 -15.856 1.00 97.25 87 MET A CA 1
ATOM 684 C C . MET A 1 87 ? 10.801 -3.528 -16.293 1.00 97.25 87 MET A C 1
ATOM 686 O O . MET A 1 87 ? 11.727 -3.644 -15.489 1.00 97.25 87 MET A O 1
ATOM 690 N N . SER A 1 88 ? 11.014 -3.225 -17.577 1.00 96.81 88 SER A N 1
ATOM 691 C CA . SER A 1 88 ? 12.327 -2.812 -18.067 1.00 96.81 88 SER A CA 1
ATOM 692 C C . SER A 1 88 ? 12.785 -1.514 -17.387 1.00 96.81 88 SER A C 1
ATOM 694 O O . SER A 1 88 ? 11.974 -0.676 -16.979 1.00 96.81 88 SER A O 1
ATOM 696 N N . GLN A 1 89 ? 14.103 -1.314 -17.279 1.00 95.94 89 GLN A N 1
ATOM 697 C CA . GLN A 1 89 ? 14.654 -0.080 -16.709 1.00 95.94 89 GLN A CA 1
ATOM 698 C C . GLN A 1 89 ? 14.150 1.165 -17.460 1.00 95.94 89 GLN A C 1
ATOM 700 O O . GLN A 1 89 ? 13.880 2.187 -16.831 1.00 95.94 89 GLN A O 1
ATOM 705 N N . GLU A 1 90 ? 14.000 1.082 -18.784 1.00 97.62 90 GLU A N 1
ATOM 706 C CA . GLU A 1 90 ? 13.469 2.164 -19.618 1.00 97.62 90 GLU A CA 1
ATOM 707 C C . GLU A 1 90 ? 12.029 2.520 -19.228 1.00 97.62 90 GLU A C 1
ATOM 709 O O . GLU A 1 90 ? 11.734 3.683 -18.944 1.00 97.62 90 GLU A O 1
ATOM 714 N N . THR A 1 91 ? 11.152 1.519 -19.136 1.00 98.50 91 THR A N 1
ATOM 715 C CA . THR A 1 91 ? 9.742 1.715 -18.781 1.00 98.50 91 THR A CA 1
ATOM 716 C C . THR A 1 91 ? 9.587 2.286 -17.375 1.00 98.50 91 THR A C 1
ATOM 718 O O . THR A 1 91 ? 8.847 3.253 -17.183 1.00 98.50 91 THR A O 1
ATOM 721 N N . VAL A 1 92 ? 10.351 1.785 -16.398 1.00 98.31 92 VAL A N 1
ATOM 722 C CA . VAL A 1 92 ? 10.338 2.336 -15.033 1.00 98.31 92 VAL A CA 1
ATOM 723 C C . VAL A 1 92 ? 10.889 3.767 -15.005 1.00 98.31 92 VAL A C 1
ATOM 725 O O . VAL A 1 92 ? 10.322 4.623 -14.330 1.00 98.31 92 VAL A O 1
ATOM 728 N N . THR A 1 93 ? 11.944 4.072 -15.768 1.00 98.31 93 THR A N 1
ATOM 729 C CA . THR A 1 93 ? 12.493 5.439 -15.864 1.00 98.31 93 THR A CA 1
ATOM 730 C C . THR A 1 93 ? 11.444 6.409 -16.406 1.00 98.31 93 THR A C 1
ATOM 732 O O . THR A 1 93 ? 11.215 7.462 -15.809 1.00 98.31 93 THR A O 1
ATOM 735 N N . ARG A 1 94 ? 10.760 6.035 -17.494 1.00 98.38 94 ARG A N 1
ATOM 736 C CA . ARG A 1 94 ? 9.683 6.834 -18.092 1.00 98.38 94 ARG A CA 1
ATOM 737 C C . ARG A 1 94 ? 8.535 7.051 -17.106 1.00 98.38 94 ARG A C 1
ATOM 739 O O . ARG A 1 94 ? 8.122 8.187 -16.898 1.00 98.38 94 ARG A O 1
ATOM 746 N N . ALA A 1 95 ? 8.103 5.994 -16.417 1.00 98.25 95 ALA A N 1
ATOM 747 C CA . ALA A 1 95 ? 7.058 6.080 -15.398 1.00 98.25 95 ALA A CA 1
ATOM 748 C C . ALA A 1 95 ? 7.403 7.082 -14.281 1.00 98.25 95 ALA A C 1
ATOM 750 O O . ALA A 1 95 ? 6.542 7.847 -13.850 1.00 98.25 95 ALA A O 1
ATOM 751 N N . LEU A 1 96 ? 8.662 7.115 -13.829 1.00 98.38 96 LEU A N 1
ATOM 752 C CA . LEU A 1 96 ? 9.129 8.046 -12.796 1.00 98.38 96 LEU A CA 1
ATOM 753 C C . LEU A 1 96 ? 9.256 9.494 -13.292 1.00 98.38 96 LEU A C 1
ATOM 755 O O . LEU A 1 96 ? 9.124 10.421 -12.492 1.00 98.38 96 LEU A O 1
ATOM 759 N N . LEU A 1 97 ? 9.526 9.703 -14.582 1.00 98.25 97 LEU A N 1
ATOM 760 C CA . LEU A 1 97 ? 9.604 11.034 -15.188 1.00 98.25 97 LEU A CA 1
ATOM 761 C C . LEU A 1 97 ? 8.221 11.632 -15.446 1.00 98.25 97 LEU A C 1
ATOM 763 O O . LEU A 1 97 ? 8.022 12.817 -15.172 1.00 98.25 97 LEU A O 1
ATOM 767 N N . ASP A 1 98 ? 7.299 10.819 -15.957 1.00 97.88 98 ASP A N 1
ATOM 768 C CA . ASP A 1 98 ? 5.955 11.252 -16.344 1.00 97.88 98 ASP A CA 1
ATOM 769 C C . ASP A 1 98 ? 5.025 11.313 -15.131 1.00 97.88 98 ASP A C 1
ATOM 771 O O . ASP A 1 98 ? 4.269 12.269 -14.968 1.00 97.88 98 ASP A O 1
ATOM 775 N N . GLN A 1 99 ? 5.138 10.331 -14.229 1.00 97.38 99 GLN A N 1
ATOM 776 C CA . GLN A 1 99 ? 4.374 10.269 -12.992 1.00 97.38 99 GLN A CA 1
ATOM 777 C C . GLN A 1 99 ? 5.283 9.983 -11.784 1.00 97.38 99 GLN A C 1
ATOM 779 O O . GLN A 1 99 ? 5.321 8.854 -11.288 1.00 97.38 99 GLN A O 1
ATOM 784 N N . PRO A 1 100 ? 5.950 10.999 -11.204 1.00 97.94 100 PRO A N 1
ATOM 785 C CA . PRO A 1 100 ? 6.903 10.811 -10.101 1.00 97.94 100 PRO A CA 1
ATOM 786 C C . PRO A 1 100 ? 6.327 10.098 -8.873 1.00 97.94 100 PRO A C 1
ATOM 788 O O . PRO A 1 100 ? 7.024 9.344 -8.194 1.00 97.94 100 PRO A O 1
ATOM 791 N N . ARG A 1 101 ? 5.021 10.265 -8.618 1.00 96.75 101 ARG A N 1
ATOM 792 C CA . ARG A 1 101 ? 4.317 9.575 -7.526 1.00 96.75 101 ARG A CA 1
ATOM 793 C C . ARG A 1 101 ? 4.240 8.056 -7.704 1.00 96.75 101 ARG A C 1
ATOM 795 O O . ARG A 1 101 ? 3.958 7.375 -6.721 1.00 96.75 101 ARG A O 1
ATOM 802 N N . SER A 1 102 ? 4.491 7.503 -8.895 1.00 97.75 102 SER A N 1
ATOM 803 C CA . SER A 1 102 ? 4.588 6.046 -9.114 1.00 97.75 102 SER A CA 1
ATOM 804 C C . SER A 1 102 ? 5.688 5.400 -8.259 1.00 97.75 102 SER A C 1
ATOM 806 O O . SER A 1 102 ? 5.560 4.241 -7.862 1.00 97.75 102 SER A O 1
ATOM 808 N N . LEU A 1 103 ? 6.703 6.179 -7.851 1.00 98.38 103 LEU A N 1
ATOM 809 C CA . LEU A 1 103 ? 7.753 5.736 -6.932 1.00 98.38 103 LEU A CA 1
ATOM 810 C C . LEU A 1 103 ? 7.195 5.153 -5.628 1.00 98.38 103 LEU A C 1
ATOM 812 O O . LEU A 1 103 ? 7.701 4.136 -5.157 1.00 98.38 103 LEU A O 1
ATOM 816 N N . LEU A 1 104 ? 6.114 5.738 -5.098 1.00 97.81 104 LEU A N 1
ATOM 817 C CA . LEU A 1 104 ? 5.448 5.252 -3.887 1.00 97.81 104 LEU A CA 1
ATOM 818 C C . LEU A 1 104 ? 4.980 3.801 -4.055 1.00 97.81 104 LEU A C 1
ATOM 820 O O . LEU A 1 104 ? 5.157 2.983 -3.150 1.00 97.81 104 LEU A O 1
ATOM 824 N N . THR A 1 105 ? 4.420 3.461 -5.218 1.00 97.00 105 THR A N 1
ATOM 825 C CA . THR A 1 105 ? 3.975 2.096 -5.518 1.00 97.00 105 THR A CA 1
ATOM 826 C C . THR A 1 105 ? 5.162 1.152 -5.619 1.00 97.00 105 THR A C 1
ATOM 828 O O . THR A 1 105 ? 5.177 0.142 -4.917 1.00 97.00 105 THR A O 1
ATOM 831 N N . PHE A 1 106 ? 6.180 1.487 -6.418 1.00 97.88 106 PHE A N 1
ATOM 832 C CA . PHE A 1 106 ? 7.370 0.641 -6.558 1.00 97.88 106 PHE A CA 1
ATOM 833 C C . PHE A 1 106 ? 8.052 0.386 -5.211 1.00 97.88 106 PHE A C 1
ATOM 835 O O . PHE A 1 106 ? 8.339 -0.760 -4.863 1.00 97.88 106 PHE A O 1
ATOM 842 N N . ARG A 1 107 ? 8.241 1.439 -4.408 1.00 96.81 107 ARG A N 1
ATOM 843 C CA . ARG A 1 107 ? 8.849 1.344 -3.080 1.00 96.81 107 ARG A CA 1
ATOM 844 C C . ARG A 1 107 ? 8.023 0.467 -2.133 1.00 96.81 107 ARG A C 1
ATOM 846 O O . ARG A 1 107 ? 8.592 -0.337 -1.395 1.00 96.81 107 ARG A O 1
ATOM 853 N N . THR A 1 108 ? 6.698 0.601 -2.169 1.00 95.31 108 THR A N 1
ATOM 854 C CA . THR A 1 108 ? 5.780 -0.191 -1.334 1.00 95.31 108 THR A CA 1
ATOM 855 C C . THR A 1 108 ? 5.791 -1.664 -1.730 1.00 95.31 108 THR A C 1
ATOM 857 O O . THR A 1 108 ? 5.879 -2.528 -0.859 1.00 95.31 108 THR A O 1
ATOM 860 N N . VAL A 1 109 ? 5.784 -1.966 -3.034 1.00 95.00 109 VAL A N 1
ATOM 861 C CA . VAL A 1 109 ? 5.897 -3.344 -3.535 1.00 95.00 109 VAL A CA 1
ATOM 862 C C . VAL A 1 109 ? 7.231 -3.964 -3.111 1.00 95.00 109 VAL A C 1
ATOM 864 O O . VAL A 1 109 ? 7.251 -5.101 -2.649 1.00 95.00 109 VAL A O 1
ATOM 867 N N . LEU A 1 110 ? 8.330 -3.207 -3.140 1.00 95.38 110 LEU A N 1
ATOM 868 C CA . LEU A 1 110 ? 9.633 -3.660 -2.640 1.00 95.38 110 LEU A CA 1
ATOM 869 C C . LEU A 1 110 ? 9.725 -3.741 -1.103 1.00 95.38 110 LEU A C 1
ATOM 871 O O . LEU A 1 110 ? 10.709 -4.253 -0.578 1.00 95.38 110 LEU A O 1
ATOM 875 N N . GLY A 1 111 ? 8.741 -3.232 -0.357 1.00 94.44 111 GLY A N 1
ATOM 876 C CA . GLY A 1 111 ? 8.781 -3.221 1.109 1.00 94.44 111 GLY A CA 1
ATOM 877 C C . GLY A 1 111 ? 9.910 -2.360 1.694 1.00 94.44 111 GLY A C 1
ATOM 878 O O . GLY A 1 111 ? 10.384 -2.634 2.799 1.00 94.44 111 GLY A O 1
ATOM 879 N N . LEU A 1 112 ? 10.364 -1.341 0.957 1.00 95.62 112 LEU A N 1
ATOM 880 C CA . LEU A 1 112 ? 11.438 -0.448 1.388 1.00 95.62 112 LEU A CA 1
ATOM 881 C C . LEU A 1 112 ? 10.880 0.827 2.032 1.00 95.62 112 LEU A C 1
ATOM 883 O O . LEU A 1 112 ? 9.910 1.430 1.571 1.00 95.62 112 LEU A O 1
ATOM 887 N N . LEU A 1 113 ? 11.526 1.294 3.092 1.00 96.06 113 LEU A N 1
ATOM 888 C CA . LEU A 1 113 ? 11.331 2.640 3.624 1.00 96.06 113 LEU A CA 1
ATOM 889 C C . LEU A 1 113 ? 12.055 3.660 2.736 1.00 96.06 113 LEU A C 1
ATOM 891 O O . LEU A 1 113 ? 13.016 3.325 2.045 1.00 96.06 113 LEU A O 1
ATOM 895 N N . THR A 1 114 ? 11.657 4.932 2.798 1.00 96.50 114 THR A N 1
ATOM 896 C CA . THR A 1 114 ? 12.306 6.027 2.049 1.00 96.50 114 THR A CA 1
ATOM 897 C C . THR A 1 114 ? 13.826 6.033 2.233 1.00 96.50 114 THR A C 1
ATOM 899 O O . THR A 1 114 ? 14.579 6.110 1.264 1.00 96.50 114 THR A O 1
ATOM 902 N N . LYS A 1 115 ? 14.296 5.900 3.481 1.00 96.69 115 LYS A N 1
ATOM 903 C CA . LYS A 1 115 ? 15.732 5.881 3.805 1.00 96.69 115 LYS A CA 1
ATOM 904 C C . LYS A 1 115 ? 16.438 4.624 3.296 1.00 96.69 115 LYS A C 1
ATOM 906 O O . LYS A 1 115 ? 17.601 4.702 2.913 1.00 96.69 115 LYS A O 1
ATOM 911 N N . GLU A 1 116 ? 15.746 3.488 3.275 1.00 97.25 116 GLU A N 1
ATOM 912 C CA . GLU A 1 116 ? 16.297 2.233 2.758 1.00 97.25 116 GLU A CA 1
ATOM 913 C C . GLU A 1 116 ? 16.442 2.294 1.239 1.00 97.25 116 GLU A C 1
ATOM 915 O O . GLU A 1 116 ? 17.498 1.943 0.727 1.00 97.25 116 GLU A O 1
ATOM 920 N N . LEU A 1 117 ? 15.442 2.826 0.525 1.00 97.38 117 LEU A N 1
ATOM 921 C CA . LEU A 1 117 ? 15.537 3.050 -0.917 1.00 97.38 117 LEU A CA 1
ATOM 922 C C . LEU A 1 117 ? 16.662 4.037 -1.254 1.00 97.38 117 LEU A C 1
ATOM 924 O O . LEU A 1 117 ? 17.480 3.752 -2.124 1.00 97.38 117 LEU A O 1
ATOM 928 N N . ALA A 1 118 ? 16.759 5.155 -0.525 1.00 96.56 118 ALA A N 1
ATOM 929 C CA . ALA A 1 118 ? 17.863 6.105 -0.676 1.00 96.56 118 ALA A CA 1
ATOM 930 C C . ALA A 1 118 ? 19.229 5.423 -0.498 1.00 96.56 118 ALA A C 1
ATOM 932 O O . ALA A 1 118 ? 20.139 5.633 -1.299 1.00 96.56 118 ALA A O 1
ATOM 933 N N . SER A 1 119 ? 19.370 4.571 0.522 1.00 94.88 119 SER A N 1
ATOM 934 C CA . SER A 1 119 ? 20.593 3.794 0.738 1.00 94.88 119 SER A CA 1
ATOM 935 C C . SER A 1 119 ? 20.843 2.789 -0.387 1.00 94.88 119 SER A C 1
ATOM 937 O O . SER A 1 119 ? 21.972 2.657 -0.838 1.00 94.88 119 SER A O 1
ATOM 939 N N . ALA A 1 120 ? 19.807 2.113 -0.880 1.00 95.00 120 ALA A N 1
ATOM 940 C CA . ALA A 1 120 ? 19.919 1.124 -1.947 1.00 95.00 120 ALA A CA 1
ATOM 941 C C . ALA A 1 120 ? 20.437 1.733 -3.263 1.00 95.00 120 ALA A C 1
ATOM 943 O O . ALA A 1 120 ? 21.176 1.073 -3.990 1.00 95.00 120 ALA A O 1
ATOM 944 N N . THR A 1 121 ? 20.146 3.013 -3.535 1.00 94.88 121 THR A N 1
ATOM 945 C CA . THR A 1 121 ? 20.668 3.698 -4.735 1.00 94.88 121 THR A CA 1
ATOM 946 C C . THR A 1 121 ? 22.192 3.798 -4.786 1.00 94.88 121 THR A C 1
ATOM 948 O O . THR A 1 121 ? 22.752 3.969 -5.864 1.00 94.88 121 THR A O 1
ATOM 951 N N . THR A 1 122 ? 22.898 3.663 -3.656 1.00 92.31 122 THR A N 1
ATOM 952 C CA . THR A 1 122 ? 24.370 3.685 -3.660 1.00 92.31 122 THR A CA 1
ATOM 953 C C . THR A 1 122 ? 24.983 2.373 -4.143 1.00 92.31 122 THR A C 1
ATOM 955 O O . THR A 1 122 ? 26.185 2.328 -4.379 1.00 92.31 122 THR A O 1
ATOM 958 N N . LEU A 1 123 ? 24.183 1.308 -4.252 1.00 90.94 123 LEU A N 1
ATOM 959 C CA . LEU A 1 123 ? 24.626 -0.022 -4.677 1.00 90.94 123 LEU A CA 1
ATOM 960 C C . LEU A 1 123 ? 24.579 -0.199 -6.201 1.00 90.94 123 LEU A C 1
ATOM 962 O O . LEU A 1 123 ? 25.120 -1.170 -6.725 1.00 90.94 123 LEU A O 1
ATOM 966 N N . VAL A 1 124 ? 23.946 0.727 -6.927 1.00 88.00 124 VAL A N 1
ATOM 967 C CA . VAL A 1 124 ? 23.921 0.704 -8.389 1.00 88.00 124 VAL A CA 1
ATOM 968 C C . VAL A 1 124 ? 24.958 1.665 -8.965 1.00 88.00 124 VAL A C 1
ATOM 970 O O . VAL A 1 124 ? 25.012 2.846 -8.625 1.00 88.00 124 VAL A O 1
ATOM 973 N N . SER A 1 125 ? 25.776 1.159 -9.883 1.00 67.12 125 SER A N 1
ATOM 974 C CA . SER A 1 125 ? 26.679 1.975 -10.692 1.00 67.12 125 SER A CA 1
ATOM 975 C C . SER A 1 125 ? 25.947 2.388 -11.967 1.00 67.12 125 SER A C 1
ATOM 977 O O . SER A 1 125 ? 25.746 1.555 -12.850 1.00 67.12 125 SER A O 1
ATOM 979 N N . SER A 1 126 ? 25.534 3.651 -12.086 1.00 58.66 126 SER A N 1
ATOM 980 C CA . SER A 1 126 ? 25.236 4.229 -13.402 1.00 58.66 126 SER A CA 1
ATOM 981 C C . SER A 1 126 ? 26.548 4.693 -14.042 1.00 58.66 126 SER A C 1
ATOM 983 O O . SER A 1 126 ? 27.515 5.004 -13.341 1.00 58.66 126 SER A O 1
ATOM 985 N N . SER A 1 127 ? 26.608 4.703 -15.374 1.00 52.75 127 SER A N 1
ATOM 986 C CA . SER A 1 127 ? 27.807 4.882 -16.213 1.00 52.75 127 SER A CA 1
ATOM 987 C C . SER A 1 127 ? 28.536 6.234 -16.081 1.00 52.75 127 SER A C 1
ATOM 989 O O . SER A 1 127 ? 29.311 6.609 -16.958 1.00 52.75 127 SER A O 1
ATOM 991 N N . SER A 1 128 ? 28.332 6.989 -14.998 1.00 50.56 128 SER A N 1
ATOM 992 C CA . SER A 1 128 ? 29.033 8.257 -14.743 1.00 50.56 128 SER A CA 1
ATOM 993 C C . SER A 1 128 ? 29.322 8.576 -13.266 1.00 50.56 128 SER A C 1
ATOM 995 O O . SER A 1 128 ? 30.046 9.535 -13.016 1.00 50.56 128 SER A O 1
ATOM 997 N N . SER A 1 129 ? 28.803 7.804 -12.298 1.00 47.38 129 SER A N 1
ATOM 998 C CA . SER A 1 129 ? 29.141 7.754 -10.851 1.00 47.38 129 SER A CA 1
ATOM 999 C C . SER A 1 129 ? 27.928 7.202 -10.087 1.00 47.38 129 SER A C 1
ATOM 1001 O O . SER A 1 129 ? 26.803 7.522 -10.471 1.00 47.38 129 SER A O 1
ATOM 1003 N N . PRO A 1 130 ? 28.091 6.450 -8.981 1.00 53.38 130 PRO A N 1
ATOM 1004 C CA . PRO A 1 130 ? 26.967 6.092 -8.118 1.00 53.38 130 PRO A CA 1
ATOM 1005 C C . PRO A 1 130 ? 26.358 7.366 -7.519 1.00 53.38 130 PRO A C 1
ATOM 1007 O O . PRO A 1 130 ? 26.902 7.979 -6.596 1.00 53.38 130 PRO A O 1
ATOM 1010 N N . ARG A 1 131 ? 25.232 7.812 -8.084 1.00 69.62 131 ARG A N 1
ATOM 1011 C CA . ARG A 1 131 ? 24.560 9.037 -7.655 1.00 69.62 131 ARG A CA 1
ATOM 1012 C C . ARG A 1 131 ? 23.565 8.685 -6.563 1.00 69.62 131 ARG A C 1
ATOM 1014 O O . ARG A 1 131 ? 22.457 8.236 -6.826 1.00 69.62 131 ARG A O 1
ATOM 1021 N N . ARG A 1 132 ? 23.973 8.904 -5.315 1.00 85.75 132 ARG A N 1
ATOM 1022 C CA . ARG A 1 132 ? 23.086 8.781 -4.156 1.00 85.75 132 ARG A CA 1
ATOM 1023 C C . ARG A 1 132 ? 21.859 9.672 -4.349 1.00 85.75 132 ARG A C 1
ATOM 1025 O O . ARG A 1 132 ? 21.993 10.893 -4.444 1.00 85.75 132 ARG A O 1
ATOM 1032 N N . VAL A 1 133 ? 20.673 9.077 -4.326 1.00 94.50 133 VAL A N 1
ATOM 1033 C CA . VAL A 1 133 ? 19.413 9.823 -4.246 1.00 94.50 133 VAL A CA 1
ATOM 1034 C C . VAL A 1 133 ? 19.102 10.066 -2.771 1.00 94.50 133 VAL A C 1
ATOM 1036 O O . VAL A 1 133 ? 19.119 9.137 -1.965 1.00 94.50 133 VAL A O 1
ATOM 1039 N N . SER A 1 134 ? 18.872 11.321 -2.379 1.00 95.75 134 SER A N 1
ATOM 1040 C CA . SER A 1 134 ? 18.601 11.649 -0.976 1.00 95.75 134 SER A CA 1
ATOM 1041 C C . SER A 1 134 ? 17.159 11.286 -0.580 1.00 95.75 134 SER A C 1
ATOM 1043 O O . SER A 1 134 ? 16.265 11.315 -1.431 1.00 95.75 134 SER A O 1
ATOM 1045 N N . PRO A 1 135 ? 16.885 11.012 0.712 1.00 97.44 135 PRO A N 1
ATOM 1046 C CA . PRO A 1 135 ? 15.517 10.789 1.184 1.00 97.44 135 PRO A CA 1
ATOM 1047 C C . PRO A 1 135 ? 14.565 11.943 0.845 1.00 97.44 135 PRO A C 1
ATOM 1049 O O . PRO A 1 135 ? 13.427 11.692 0.471 1.00 97.44 135 PRO A O 1
ATOM 1052 N N . GLY A 1 136 ? 15.044 13.193 0.892 1.00 97.69 136 GLY A N 1
ATOM 1053 C CA . GLY A 1 136 ? 14.237 14.370 0.559 1.00 97.69 136 GLY A CA 1
ATOM 1054 C C . GLY A 1 136 ? 13.808 14.428 -0.911 1.00 97.69 136 GLY A C 1
ATOM 1055 O O . GLY A 1 136 ? 12.712 14.894 -1.204 1.00 97.69 136 GLY A O 1
ATOM 1056 N N . VAL A 1 137 ? 14.622 13.908 -1.839 1.00 97.12 137 VAL A N 1
ATOM 1057 C CA . VAL A 1 137 ? 14.225 13.787 -3.254 1.00 97.12 137 VAL A CA 1
ATOM 1058 C C . VAL A 1 137 ? 13.109 12.755 -3.409 1.00 97.12 137 VAL A C 1
ATOM 1060 O O . VAL A 1 137 ? 12.108 13.038 -4.060 1.00 97.12 137 VAL A O 1
ATOM 1063 N N . ILE A 1 138 ? 13.246 11.592 -2.764 1.00 98.00 138 ILE A N 1
ATOM 1064 C CA . ILE A 1 138 ? 12.219 10.537 -2.772 1.00 98.00 138 ILE A CA 1
ATOM 1065 C C . ILE A 1 138 ? 10.914 11.065 -2.161 1.00 98.00 138 ILE A C 1
ATOM 1067 O O . ILE A 1 138 ? 9.850 10.920 -2.755 1.00 98.00 138 ILE A O 1
ATOM 1071 N N . GLU A 1 139 ? 10.987 11.742 -1.013 1.00 97.00 139 GLU A N 1
ATOM 1072 C CA . GLU A 1 139 ? 9.824 12.371 -0.376 1.00 97.00 139 GLU A CA 1
ATOM 1073 C C . GLU A 1 139 ? 9.188 13.441 -1.266 1.00 97.00 139 GLU A C 1
ATOM 1075 O O . GLU A 1 139 ? 7.963 13.490 -1.362 1.00 97.00 139 GLU A O 1
ATOM 1080 N N . GLY A 1 140 ? 9.988 14.254 -1.962 1.00 97.25 140 GLY A N 1
ATOM 1081 C CA . GLY A 1 140 ? 9.497 15.234 -2.930 1.00 97.25 140 GLY A CA 1
ATOM 1082 C C . GLY A 1 140 ? 8.716 14.590 -4.077 1.00 97.25 140 GLY A C 1
ATOM 1083 O O . GLY A 1 140 ? 7.601 15.015 -4.394 1.00 97.25 140 GLY A O 1
ATOM 1084 N N . MET A 1 141 ? 9.254 13.513 -4.655 1.00 97.81 141 MET A N 1
ATOM 1085 C CA . MET A 1 141 ? 8.573 12.738 -5.697 1.00 97.81 141 MET A CA 1
ATOM 1086 C C . MET A 1 141 ? 7.255 12.137 -5.188 1.00 97.81 141 MET A C 1
ATOM 1088 O O . MET A 1 141 ? 6.219 12.281 -5.835 1.00 97.81 141 MET A O 1
ATOM 1092 N N . GLU A 1 142 ? 7.265 11.502 -4.014 1.00 96.81 142 GLU A N 1
ATOM 1093 C CA . GLU A 1 142 ? 6.104 10.782 -3.481 1.00 96.81 142 GLU A CA 1
ATOM 1094 C C . GLU A 1 142 ? 5.008 11.714 -2.945 1.00 96.81 142 GLU A C 1
ATOM 1096 O O . GLU A 1 142 ? 3.827 11.512 -3.235 1.00 96.81 142 GLU A O 1
ATOM 1101 N N . ARG A 1 143 ? 5.375 12.752 -2.185 1.00 94.56 143 ARG A N 1
ATOM 1102 C CA . ARG A 1 143 ? 4.418 13.675 -1.552 1.00 94.56 143 ARG A CA 1
ATOM 1103 C C . ARG A 1 143 ? 3.946 14.748 -2.520 1.00 94.56 143 ARG A C 1
ATOM 1105 O O . ARG A 1 143 ? 2.749 15.019 -2.622 1.00 94.56 143 ARG A O 1
ATOM 1112 N N . HIS A 1 144 ? 4.865 15.344 -3.270 1.00 94.12 144 HIS A N 1
ATOM 1113 C CA . HIS A 1 144 ? 4.579 16.529 -4.080 1.00 94.12 144 HIS A CA 1
ATOM 1114 C C . HIS A 1 144 ? 4.507 16.235 -5.577 1.00 94.12 144 HIS A C 1
ATOM 1116 O O . HIS A 1 144 ? 4.099 17.104 -6.338 1.00 94.12 144 HIS A O 1
ATOM 1122 N N . GLY A 1 145 ? 4.851 15.017 -6.012 1.00 95.19 145 GLY A N 1
ATOM 1123 C CA . GLY A 1 145 ? 4.937 14.717 -7.441 1.00 95.19 145 GLY A CA 1
ATOM 1124 C C . GLY A 1 145 ? 6.061 15.490 -8.125 1.00 95.19 145 GLY A C 1
ATOM 1125 O O . GLY A 1 145 ? 5.976 15.747 -9.322 1.00 95.19 145 GLY A O 1
ATOM 1126 N N . THR A 1 146 ? 7.093 15.901 -7.378 1.00 97.81 146 THR A N 1
ATOM 1127 C CA . THR A 1 146 ? 8.225 16.643 -7.934 1.00 97.81 146 THR A CA 1
ATOM 1128 C C . THR A 1 146 ? 8.916 15.801 -8.997 1.00 97.81 146 THR A C 1
ATOM 1130 O O . THR A 1 146 ? 9.355 14.687 -8.719 1.00 97.81 146 THR A O 1
ATOM 1133 N N . ARG A 1 147 ? 9.026 16.339 -10.215 1.00 97.88 147 ARG A N 1
ATOM 1134 C CA . ARG A 1 147 ? 9.697 15.656 -11.320 1.00 97.88 147 ARG A CA 1
ATOM 1135 C C . ARG A 1 147 ? 11.194 15.492 -11.018 1.00 97.88 147 ARG A C 1
ATOM 1137 O O . ARG A 1 147 ? 11.849 16.499 -10.737 1.00 97.88 147 ARG A O 1
ATOM 1144 N N . PRO A 1 148 ? 11.748 14.266 -11.061 1.00 96.69 148 PRO A N 1
ATOM 1145 C CA . PRO A 1 148 ? 13.180 14.049 -10.881 1.00 96.69 148 PRO A CA 1
ATOM 1146 C C . PRO A 1 148 ? 13.968 14.465 -12.131 1.00 96.69 148 PRO A C 1
ATOM 1148 O O . PRO A 1 148 ? 13.405 14.633 -13.213 1.00 96.69 148 PRO A O 1
ATOM 1151 N N . SER A 1 149 ? 15.293 14.572 -12.001 1.00 95.19 149 SER A N 1
ATOM 1152 C CA . SER A 1 149 ? 16.171 14.574 -13.176 1.00 95.19 149 SER A CA 1
ATOM 1153 C C . SER A 1 149 ? 16.190 13.195 -13.840 1.00 95.19 149 SER A C 1
ATOM 1155 O O . SER A 1 149 ? 15.919 12.183 -13.189 1.00 95.19 149 SER A O 1
ATOM 1157 N N . GLU A 1 150 ? 16.585 13.143 -15.109 1.00 93.94 150 GLU A N 1
ATOM 1158 C CA . GLU A 1 150 ? 16.718 11.891 -15.861 1.00 93.94 150 GLU A CA 1
ATOM 1159 C C . GLU A 1 150 ? 17.679 10.907 -15.180 1.00 93.94 150 GLU A C 1
ATOM 1161 O O . GLU A 1 150 ? 17.278 9.792 -14.859 1.00 93.94 150 GLU A O 1
ATOM 1166 N N . ASP A 1 151 ? 18.877 11.355 -14.790 1.00 91.69 151 ASP A N 1
ATOM 1167 C CA . ASP A 1 151 ? 19.828 10.536 -14.019 1.00 91.69 151 ASP A CA 1
ATOM 1168 C C . ASP A 1 151 ? 19.231 9.955 -12.728 1.00 91.69 151 ASP A C 1
ATOM 1170 O O . ASP A 1 151 ? 19.518 8.817 -12.346 1.00 91.69 151 ASP A O 1
ATOM 1174 N N . THR A 1 152 ? 18.420 10.750 -12.022 1.00 94.81 152 THR A N 1
ATOM 1175 C CA . THR A 1 152 ? 17.780 10.328 -10.769 1.00 94.81 152 THR A CA 1
ATOM 1176 C C . THR A 1 152 ? 16.740 9.252 -11.058 1.00 94.81 152 THR A C 1
ATOM 1178 O O . THR A 1 152 ? 16.724 8.225 -10.380 1.00 94.81 152 THR A O 1
ATOM 1181 N N . ALA A 1 153 ? 15.912 9.455 -12.086 1.00 9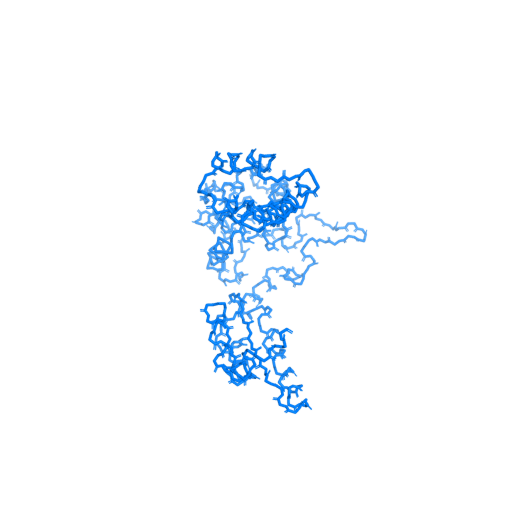6.62 153 ALA A N 1
ATOM 1182 C CA . ALA A 1 153 ? 14.928 8.474 -12.527 1.00 96.62 153 ALA A CA 1
ATOM 1183 C C . ALA A 1 153 ? 15.602 7.167 -12.971 1.00 96.62 153 ALA A C 1
ATOM 1185 O O . ALA A 1 153 ? 15.189 6.100 -12.528 1.00 96.62 153 ALA A O 1
ATOM 1186 N N . MET A 1 154 ? 16.688 7.243 -13.747 1.00 95.19 154 MET A N 1
ATOM 1187 C CA . MET A 1 154 ? 17.455 6.073 -14.188 1.00 95.19 154 MET A CA 1
ATOM 1188 C C . MET A 1 154 ? 18.079 5.313 -13.015 1.00 95.19 154 MET A C 1
ATOM 1190 O O . MET A 1 154 ? 18.029 4.084 -12.980 1.00 95.19 154 MET A O 1
ATOM 1194 N N . THR A 1 155 ? 18.651 6.029 -12.043 1.00 95.56 155 THR A N 1
ATOM 1195 C CA . THR A 1 155 ? 19.258 5.419 -10.848 1.00 95.56 155 THR A CA 1
ATOM 1196 C C . THR A 1 155 ? 18.202 4.703 -10.007 1.00 95.56 155 THR A C 1
ATOM 1198 O O . THR A 1 155 ? 18.401 3.555 -9.605 1.00 95.56 155 THR A O 1
ATOM 1201 N N . LEU A 1 156 ? 17.054 5.346 -9.773 1.00 97.12 156 LEU A N 1
ATOM 1202 C CA . LEU A 1 156 ? 15.928 4.737 -9.063 1.00 97.12 156 LEU A CA 1
ATOM 1203 C C . LEU A 1 156 ? 15.377 3.530 -9.826 1.00 97.12 156 LEU A C 1
ATOM 1205 O O . LEU A 1 156 ? 15.186 2.481 -9.220 1.00 97.12 156 LEU A O 1
ATOM 1209 N N . ALA A 1 157 ? 15.182 3.643 -11.140 1.00 97.12 157 ALA A N 1
ATOM 1210 C CA . ALA A 1 157 ? 14.690 2.557 -11.980 1.00 97.12 157 ALA A CA 1
ATOM 1211 C C . ALA A 1 157 ? 15.615 1.336 -11.934 1.00 97.12 157 ALA A C 1
ATOM 1213 O O . ALA A 1 157 ? 15.153 0.228 -11.669 1.00 97.12 157 ALA A O 1
ATOM 1214 N N . LEU A 1 158 ? 16.926 1.535 -12.100 1.00 95.81 158 LEU A N 1
ATOM 1215 C CA . LEU A 1 158 ? 17.910 0.456 -12.000 1.00 95.81 158 LEU A CA 1
ATOM 1216 C C . LEU A 1 158 ? 17.909 -0.184 -10.605 1.00 95.81 158 LEU A C 1
ATOM 1218 O O . LEU A 1 158 ? 17.972 -1.405 -10.489 1.00 95.81 158 LEU A O 1
ATOM 1222 N N . THR A 1 159 ? 17.788 0.629 -9.552 1.00 96.56 159 THR A N 1
ATOM 1223 C CA . THR A 1 159 ? 17.673 0.143 -8.167 1.00 96.56 159 THR A CA 1
ATOM 1224 C C . THR A 1 159 ? 16.416 -0.710 -7.985 1.00 96.56 159 THR A C 1
ATOM 1226 O O . THR A 1 159 ? 16.489 -1.781 -7.395 1.00 96.56 159 THR A O 1
ATOM 1229 N N . ILE A 1 160 ? 15.268 -0.271 -8.511 1.00 97.38 160 ILE A N 1
ATOM 1230 C CA . ILE A 1 160 ? 13.980 -0.974 -8.406 1.00 97.38 160 ILE A CA 1
ATOM 1231 C C . ILE A 1 160 ? 14.026 -2.325 -9.125 1.00 97.38 160 ILE A C 1
ATOM 1233 O O . ILE A 1 160 ? 13.588 -3.330 -8.565 1.00 97.38 160 ILE A O 1
ATOM 1237 N N . VAL A 1 161 ? 14.571 -2.351 -10.344 1.00 96.00 161 VAL A N 1
ATOM 1238 C CA . VAL A 1 161 ? 14.715 -3.580 -11.137 1.00 96.00 161 VAL A CA 1
ATOM 1239 C C . VAL A 1 161 ? 15.624 -4.571 -10.411 1.00 96.00 161 VAL A C 1
ATOM 1241 O O . VAL A 1 161 ? 15.191 -5.687 -10.126 1.00 96.00 161 VAL A O 1
ATOM 1244 N N . LYS A 1 162 ? 16.820 -4.128 -10.000 1.00 95.12 162 LYS A N 1
ATOM 1245 C CA . LYS A 1 162 ? 17.803 -4.984 -9.320 1.00 95.12 162 LYS A CA 1
ATOM 1246 C C . LYS A 1 162 ? 17.387 -5.437 -7.919 1.00 95.12 162 LYS A C 1
ATOM 1248 O O . LYS A 1 162 ? 17.815 -6.474 -7.421 1.00 95.12 162 LYS A O 1
ATOM 1253 N N . ALA A 1 163 ? 16.591 -4.631 -7.218 1.00 95.19 163 ALA A N 1
ATOM 1254 C CA . ALA A 1 163 ? 16.061 -5.029 -5.919 1.00 95.19 163 ALA A CA 1
ATOM 1255 C C . ALA A 1 163 ? 15.072 -6.191 -6.069 1.00 95.19 163 ALA A C 1
ATOM 1257 O O . ALA A 1 163 ? 15.069 -7.095 -5.239 1.00 95.19 163 ALA A O 1
ATOM 1258 N N . MET A 1 164 ? 14.244 -6.168 -7.119 1.00 94.81 164 MET A N 1
ATOM 1259 C CA . MET A 1 164 ? 13.242 -7.205 -7.357 1.00 94.81 164 MET A CA 1
ATOM 1260 C C . MET A 1 164 ? 13.835 -8.496 -7.929 1.00 94.81 164 MET A C 1
ATOM 1262 O O . MET A 1 164 ? 13.351 -9.574 -7.601 1.00 94.81 164 MET A O 1
ATOM 1266 N N . ASP A 1 165 ? 14.864 -8.402 -8.774 1.00 91.25 165 ASP A N 1
ATOM 1267 C CA . ASP A 1 165 ? 15.534 -9.577 -9.352 1.00 91.25 165 ASP A CA 1
ATOM 1268 C C . ASP A 1 165 ? 16.543 -10.252 -8.395 1.00 91.25 165 ASP A C 1
ATOM 1270 O O . ASP A 1 165 ? 17.112 -11.289 -8.725 1.00 91.25 165 ASP A O 1
ATOM 1274 N N . GLY A 1 166 ? 16.754 -9.677 -7.205 1.00 91.19 166 GLY A N 1
ATOM 1275 C CA . GLY A 1 166 ? 17.654 -10.202 -6.177 1.00 91.19 166 GLY A CA 1
ATOM 1276 C C . GLY A 1 166 ? 19.137 -9.880 -6.393 1.00 91.19 166 GLY A C 1
ATOM 1277 O O . GLY A 1 166 ? 19.961 -10.242 -5.557 1.00 91.19 166 GLY A O 1
ATOM 1278 N N . THR A 1 167 ? 19.506 -9.159 -7.454 1.00 91.88 167 THR A N 1
ATOM 1279 C CA . THR A 1 167 ? 20.913 -8.878 -7.793 1.00 91.88 167 THR A CA 1
ATOM 1280 C C . THR A 1 167 ? 21.491 -7.638 -7.105 1.00 91.88 167 THR A C 1
ATOM 1282 O O . THR A 1 167 ? 22.678 -7.347 -7.258 1.00 91.88 167 THR A O 1
ATOM 1285 N N . LEU A 1 168 ? 20.682 -6.888 -6.347 1.00 93.25 168 LEU A N 1
ATOM 1286 C CA . LEU A 1 168 ? 21.124 -5.648 -5.699 1.00 93.25 168 LEU A CA 1
ATOM 1287 C C . LEU A 1 168 ? 21.864 -5.848 -4.369 1.00 93.25 168 LEU A C 1
ATOM 1289 O O . LEU A 1 168 ? 22.879 -5.195 -4.140 1.00 93.25 168 LEU A O 1
ATOM 1293 N N . PHE A 1 169 ? 21.324 -6.676 -3.467 1.00 90.25 169 PHE A N 1
ATOM 1294 C CA . PHE A 1 169 ? 21.761 -6.739 -2.061 1.00 90.25 169 PHE A CA 1
ATOM 1295 C C . PHE A 1 169 ? 22.708 -7.908 -1.747 1.00 90.25 169 PHE A C 1
ATOM 1297 O O . PHE A 1 169 ? 23.264 -7.948 -0.651 1.00 90.25 169 PHE A O 1
ATOM 1304 N N . GLY A 1 170 ? 22.919 -8.820 -2.703 1.00 86.56 170 GLY A N 1
ATOM 1305 C CA . GLY A 1 170 ? 23.651 -10.070 -2.487 1.00 86.56 170 GLY A CA 1
ATOM 1306 C C . GLY A 1 170 ? 22.859 -11.093 -1.664 1.00 86.56 170 GLY A C 1
ATOM 1307 O O . GLY A 1 170 ? 21.704 -10.857 -1.299 1.00 86.56 170 GLY A O 1
ATOM 1308 N N . ASP A 1 171 ? 23.489 -12.233 -1.381 1.00 89.00 171 ASP A N 1
ATOM 1309 C CA . ASP A 1 171 ? 22.864 -13.313 -0.615 1.00 89.00 171 ASP A CA 1
ATOM 1310 C C . ASP A 1 171 ? 22.687 -12.926 0.865 1.00 89.00 171 ASP A C 1
ATOM 1312 O O . ASP A 1 171 ? 23.610 -12.372 1.478 1.00 89.00 171 ASP A O 1
ATOM 1316 N N . PRO A 1 172 ? 21.519 -13.205 1.475 1.00 90.00 172 PRO A N 1
ATOM 1317 C CA . PRO A 1 172 ? 21.314 -12.944 2.891 1.00 90.00 172 PRO A CA 1
ATOM 1318 C C . PRO A 1 172 ? 22.153 -13.911 3.753 1.00 90.00 172 PRO A C 1
ATOM 1320 O O . PRO A 1 172 ? 22.303 -15.078 3.392 1.00 90.00 172 PRO A O 1
ATOM 1323 N N . PRO A 1 173 ? 22.659 -13.468 4.922 1.00 91.56 173 PRO A N 1
ATOM 1324 C CA . PRO A 1 173 ? 23.278 -14.361 5.901 1.00 91.56 173 PRO A CA 1
ATOM 1325 C C . PRO A 1 173 ? 22.336 -15.476 6.374 1.00 91.56 173 PRO A C 1
ATOM 1327 O O . PRO A 1 173 ? 21.112 -15.321 6.343 1.00 91.56 173 PRO A O 1
ATOM 1330 N N . ASP A 1 174 ? 22.909 -16.559 6.905 1.00 92.94 174 ASP A N 1
ATOM 1331 C CA . ASP A 1 174 ? 22.149 -17.692 7.441 1.00 92.94 174 ASP A CA 1
ATOM 1332 C C . ASP A 1 174 ? 21.075 -17.253 8.450 1.00 92.94 174 ASP A C 1
ATOM 1334 O O . ASP A 1 174 ? 21.322 -16.484 9.382 1.00 92.94 174 ASP A O 1
ATOM 1338 N N . GLY A 1 175 ? 19.856 -17.764 8.262 1.00 91.81 175 GLY A N 1
ATOM 1339 C CA . GLY A 1 175 ? 18.695 -17.437 9.095 1.00 91.81 175 GLY A CA 1
ATOM 1340 C C . GLY A 1 175 ? 17.981 -16.133 8.724 1.00 91.81 175 GLY A C 1
ATOM 1341 O O . GLY A 1 175 ? 16.931 -15.844 9.302 1.00 91.81 175 GLY A O 1
ATOM 1342 N N . LEU A 1 176 ? 18.490 -15.371 7.751 1.00 91.69 176 LEU A N 1
ATOM 1343 C CA . LEU A 1 176 ? 17.836 -14.178 7.214 1.00 91.69 176 LEU A CA 1
ATOM 1344 C C . LEU A 1 176 ? 17.254 -14.433 5.820 1.00 91.69 176 LEU A C 1
ATOM 1346 O O . LEU A 1 176 ? 17.677 -15.318 5.082 1.00 91.69 176 LEU A O 1
ATOM 1350 N N . ARG A 1 177 ? 16.245 -13.638 5.468 1.00 90.31 177 ARG A N 1
ATOM 1351 C CA . ARG A 1 177 ? 15.568 -13.657 4.166 1.00 90.31 177 ARG A CA 1
ATOM 1352 C C . ARG A 1 177 ? 15.505 -12.241 3.617 1.00 90.31 177 ARG A C 1
ATOM 1354 O O . ARG A 1 177 ? 15.459 -11.277 4.386 1.00 90.31 177 ARG A O 1
ATOM 1361 N N . THR A 1 178 ? 15.500 -12.107 2.295 1.00 91.12 178 THR A N 1
ATOM 1362 C CA . THR A 1 178 ? 15.324 -10.800 1.653 1.00 91.12 178 THR A CA 1
ATOM 1363 C C . THR A 1 178 ? 13.906 -10.285 1.907 1.00 91.12 178 THR A C 1
ATOM 1365 O O . THR A 1 178 ? 12.974 -11.060 2.115 1.00 91.12 178 THR A O 1
ATOM 1368 N N . LYS A 1 179 ? 13.700 -8.964 1.855 1.00 90.62 179 LYS A N 1
ATOM 1369 C CA . LYS A 1 179 ? 12.343 -8.391 1.962 1.00 90.62 179 LYS A CA 1
ATOM 1370 C C . LYS A 1 179 ? 11.432 -8.806 0.800 1.00 90.62 179 LYS A C 1
ATOM 1372 O O . LYS A 1 179 ? 10.211 -8.712 0.919 1.00 90.62 179 LYS A O 1
ATOM 1377 N N . GLN A 1 180 ? 12.034 -9.228 -0.310 1.00 93.00 180 GLN A N 1
ATOM 1378 C CA . GLN A 1 180 ? 11.371 -9.730 -1.506 1.00 93.00 180 GLN A CA 1
ATOM 1379 C C . GLN A 1 180 ? 10.972 -11.210 -1.382 1.00 93.00 180 GLN A C 1
ATOM 1381 O O . GLN A 1 180 ? 10.120 -11.651 -2.153 1.00 93.00 180 GLN A O 1
ATOM 1386 N N . ASP A 1 181 ? 11.491 -11.960 -0.401 1.00 90.44 181 ASP A N 1
ATOM 1387 C CA . ASP A 1 181 ? 11.010 -13.309 -0.065 1.00 90.44 181 ASP A CA 1
ATOM 1388 C C . ASP A 1 181 ? 9.666 -13.236 0.681 1.00 90.44 181 ASP A C 1
ATOM 1390 O O . ASP A 1 181 ? 9.538 -13.496 1.880 1.00 90.44 181 ASP A O 1
ATOM 1394 N N . LYS A 1 182 ? 8.639 -12.804 -0.048 1.00 89.12 182 LYS A N 1
ATOM 1395 C CA . LYS A 1 182 ? 7.251 -12.707 0.401 1.00 89.12 182 LYS A CA 1
ATOM 1396 C C . LYS A 1 182 ? 6.315 -13.109 -0.727 1.00 89.12 182 LYS A C 1
ATOM 1398 O O . LYS A 1 182 ? 6.686 -13.133 -1.899 1.00 89.12 182 LYS A O 1
ATOM 1403 N N . PHE A 1 183 ? 5.078 -13.440 -0.362 1.00 86.56 183 PHE A N 1
ATOM 1404 C CA . PHE A 1 183 ? 4.106 -14.042 -1.273 1.00 86.56 183 PHE A CA 1
ATOM 1405 C C . PHE A 1 183 ? 3.967 -13.287 -2.601 1.00 86.56 183 PHE A C 1
ATOM 1407 O O . PHE A 1 183 ? 3.928 -13.943 -3.634 1.00 86.56 183 PHE A O 1
ATOM 1414 N N . ASP A 1 184 ? 3.914 -11.956 -2.554 1.00 85.31 184 ASP A N 1
ATOM 1415 C CA . ASP A 1 184 ? 3.661 -11.035 -3.664 1.00 85.31 184 ASP A CA 1
ATOM 1416 C C . ASP A 1 184 ? 4.877 -10.724 -4.550 1.00 85.31 184 ASP A C 1
ATOM 1418 O O . ASP A 1 184 ? 4.698 -10.162 -5.630 1.00 85.31 184 ASP A O 1
ATOM 1422 N N . THR A 1 185 ? 6.088 -11.108 -4.135 1.00 92.31 185 THR A N 1
ATOM 1423 C CA . THR A 1 185 ? 7.340 -10.826 -4.866 1.00 92.31 185 THR A CA 1
ATOM 1424 C C . THR A 1 185 ? 8.275 -12.032 -4.988 1.00 92.31 185 THR A C 1
ATOM 1426 O O . THR A 1 185 ? 9.414 -11.870 -5.414 1.00 92.31 185 THR A O 1
ATOM 1429 N N . ARG A 1 186 ? 7.813 -13.243 -4.641 1.00 88.06 186 ARG A N 1
ATOM 1430 C CA . ARG A 1 186 ? 8.630 -14.472 -4.641 1.00 88.06 186 ARG A CA 1
ATOM 1431 C C . ARG A 1 186 ? 9.278 -14.789 -5.998 1.00 88.06 186 ARG A C 1
ATOM 1433 O O . ARG A 1 186 ? 10.414 -15.237 -6.024 1.00 88.06 186 ARG A O 1
ATOM 1440 N N . ASP A 1 187 ? 8.570 -14.515 -7.100 1.00 91.12 187 ASP A N 1
ATOM 1441 C CA . ASP A 1 187 ? 9.053 -14.674 -8.480 1.00 91.12 187 ASP A CA 1
ATOM 1442 C C . ASP A 1 187 ? 9.245 -13.288 -9.127 1.00 91.12 187 ASP A C 1
ATOM 1444 O O . ASP A 1 187 ? 9.003 -13.069 -10.319 1.00 91.12 187 ASP A O 1
ATOM 1448 N N . GLY A 1 188 ? 9.598 -12.301 -8.300 1.00 93.06 188 GLY A N 1
ATOM 1449 C CA . GLY A 1 188 ? 9.778 -10.912 -8.686 1.00 93.06 188 GLY A CA 1
ATOM 1450 C C . GLY A 1 188 ? 8.506 -10.264 -9.238 1.00 93.06 188 GLY A C 1
ATOM 1451 O O . GLY A 1 188 ? 7.393 -10.451 -8.734 1.00 93.06 188 GLY A O 1
ATOM 1452 N N . TRP A 1 189 ? 8.667 -9.489 -10.313 1.00 94.62 189 TRP A N 1
ATOM 1453 C CA . TRP A 1 189 ? 7.560 -8.779 -10.959 1.00 94.62 189 TRP A CA 1
ATOM 1454 C C . TRP A 1 189 ? 6.530 -9.710 -11.609 1.00 94.62 189 TRP A C 1
ATOM 1456 O O . TRP A 1 189 ? 5.378 -9.306 -11.765 1.00 94.62 189 TRP A O 1
ATOM 1466 N N . ALA A 1 190 ? 6.886 -10.960 -11.929 1.00 93.75 190 ALA A N 1
ATOM 1467 C CA . ALA A 1 190 ? 5.944 -11.916 -12.507 1.00 93.75 190 ALA A CA 1
ATOM 1468 C C . ALA A 1 190 ? 4.792 -12.228 -11.539 1.00 93.75 190 ALA A C 1
ATOM 1470 O O . ALA A 1 190 ? 3.627 -12.233 -11.951 1.00 93.75 190 ALA A O 1
ATOM 1471 N N . THR A 1 191 ? 5.096 -12.406 -10.246 1.00 90.81 191 THR A N 1
ATOM 1472 C CA . THR A 1 191 ? 4.073 -12.595 -9.211 1.00 90.81 191 THR A CA 1
ATOM 1473 C C . THR A 1 191 ? 3.221 -11.338 -9.040 1.00 90.81 191 THR A C 1
ATOM 1475 O O . THR A 1 191 ? 1.994 -11.431 -9.030 1.00 90.81 191 THR A O 1
ATOM 1478 N N . ALA A 1 192 ? 3.837 -10.152 -8.982 1.00 90.94 192 ALA A N 1
ATOM 1479 C CA . ALA A 1 192 ? 3.107 -8.887 -8.875 1.00 90.94 192 ALA A CA 1
ATOM 1480 C C . ALA A 1 192 ? 2.144 -8.675 -10.059 1.00 90.94 192 ALA A C 1
ATOM 1482 O O . ALA A 1 192 ? 0.989 -8.291 -9.863 1.00 90.94 192 ALA A O 1
ATOM 1483 N N . ALA A 1 193 ? 2.587 -8.994 -11.277 1.00 91.94 193 ALA A N 1
ATOM 1484 C CA . ALA A 1 193 ? 1.780 -8.911 -12.486 1.00 91.94 193 ALA A CA 1
ATOM 1485 C C . ALA A 1 193 ? 0.634 -9.934 -12.488 1.00 91.94 193 ALA A C 1
ATOM 1487 O O . ALA A 1 193 ? -0.491 -9.601 -12.861 1.00 91.94 193 ALA A O 1
ATOM 1488 N N . ALA A 1 194 ? 0.886 -11.170 -12.042 1.00 88.25 194 ALA A N 1
ATOM 1489 C CA . ALA A 1 194 ? -0.156 -12.185 -11.886 1.00 88.25 194 ALA A CA 1
ATOM 1490 C C . ALA A 1 194 ? -1.220 -11.733 -10.879 1.00 88.25 194 ALA A C 1
ATOM 1492 O O . ALA A 1 194 ? -2.402 -11.712 -11.205 1.00 88.25 194 ALA A O 1
ATOM 1493 N N . LEU A 1 195 ? -0.814 -11.243 -9.706 1.00 85.75 195 LEU A N 1
ATOM 1494 C CA . LEU A 1 195 ? -1.743 -10.740 -8.691 1.00 85.75 195 LEU A CA 1
ATOM 1495 C C . LEU A 1 195 ? -2.532 -9.520 -9.175 1.00 85.75 195 LEU A C 1
ATOM 1497 O O . LEU A 1 195 ? -3.736 -9.431 -8.923 1.00 85.75 195 LEU A O 1
ATOM 1501 N N . ALA A 1 196 ? -1.891 -8.612 -9.914 1.00 84.06 196 ALA A N 1
ATOM 1502 C CA . ALA A 1 196 ? -2.575 -7.497 -10.555 1.00 84.06 196 ALA A CA 1
ATOM 1503 C C . ALA A 1 196 ? -3.591 -7.983 -11.603 1.00 84.06 196 ALA A C 1
ATOM 1505 O O . ALA A 1 196 ? -4.691 -7.436 -11.679 1.00 84.06 196 ALA A O 1
ATOM 1506 N N . ARG A 1 197 ? -3.282 -9.031 -12.380 1.00 81.50 197 ARG A N 1
ATOM 1507 C CA . ARG A 1 197 ? -4.188 -9.625 -13.382 1.00 81.50 197 ARG A CA 1
ATOM 1508 C C . ARG A 1 197 ? -5.272 -10.526 -12.810 1.00 81.50 197 ARG A C 1
ATOM 1510 O O . ARG A 1 197 ? -6.324 -10.599 -13.430 1.00 81.50 197 ARG A O 1
ATOM 1517 N N . ASP A 1 198 ? -5.079 -11.144 -11.654 1.00 70.19 198 ASP A N 1
ATOM 1518 C CA . ASP A 1 198 ? -6.020 -12.115 -11.078 1.00 70.19 198 ASP A CA 1
ATOM 1519 C C . ASP A 1 198 ? -6.965 -11.513 -10.027 1.00 70.19 198 ASP A C 1
ATOM 1521 O O . ASP A 1 198 ? -7.771 -12.217 -9.427 1.00 70.19 198 ASP A O 1
ATOM 1525 N N . GLY A 1 199 ? -6.891 -10.197 -9.795 1.00 63.94 199 GLY A N 1
ATOM 1526 C CA . GLY A 1 199 ? -7.684 -9.522 -8.759 1.00 63.94 199 GLY A CA 1
ATOM 1527 C C . GLY A 1 199 ? -7.140 -9.756 -7.343 1.00 63.94 199 GLY A C 1
ATOM 1528 O O . GLY A 1 199 ? -7.779 -9.377 -6.357 1.00 63.94 199 GLY A O 1
ATOM 1529 N N . GLY A 1 200 ? -5.949 -10.355 -7.242 1.00 68.94 200 GLY A N 1
ATOM 1530 C CA . GLY A 1 200 ? -5.240 -10.652 -6.004 1.00 68.94 200 GLY A CA 1
ATOM 1531 C C . GLY A 1 200 ? -6.102 -11.406 -4.991 1.00 68.94 200 GLY A C 1
ATOM 1532 O O . GLY A 1 200 ? -6.914 -12.262 -5.334 1.00 68.94 200 GLY A O 1
ATOM 1533 N N . THR A 1 201 ? -5.976 -11.028 -3.717 1.00 66.94 201 THR A N 1
ATOM 1534 C CA . THR A 1 201 ? -6.695 -11.689 -2.612 1.00 66.94 201 THR A CA 1
ATOM 1535 C C . THR A 1 201 ? -8.223 -11.619 -2.713 1.00 66.94 201 THR A C 1
ATOM 1537 O O . THR A 1 201 ? -8.901 -12.327 -1.972 1.00 66.94 201 THR A O 1
ATOM 1540 N N . ALA A 1 202 ? -8.798 -10.772 -3.576 1.00 73.50 202 ALA A N 1
ATOM 1541 C CA . ALA A 1 202 ? -10.249 -10.713 -3.740 1.00 73.50 202 ALA A CA 1
ATOM 1542 C C . ALA A 1 202 ? -10.799 -11.981 -4.403 1.00 73.50 202 ALA A C 1
ATOM 1544 O O . ALA A 1 202 ? -11.839 -12.465 -3.968 1.00 73.50 202 ALA A O 1
ATOM 1545 N N . ARG A 1 203 ? -10.083 -12.574 -5.369 1.00 75.25 203 ARG A N 1
ATOM 1546 C CA . ARG A 1 203 ? -10.474 -13.859 -5.974 1.00 75.25 203 ARG A CA 1
ATOM 1547 C C . ARG A 1 203 ? -10.385 -15.000 -4.957 1.00 75.25 203 ARG A C 1
ATOM 1549 O O . ARG A 1 203 ? -11.340 -15.758 -4.800 1.00 75.25 203 ARG A O 1
ATOM 1556 N N . ASP A 1 204 ? -9.304 -15.048 -4.175 1.00 77.94 204 ASP A N 1
ATOM 1557 C CA . ASP A 1 204 ? -9.161 -16.022 -3.081 1.00 77.94 204 ASP A CA 1
ATOM 1558 C C . ASP A 1 204 ? -10.284 -15.889 -2.047 1.00 77.94 204 ASP A C 1
ATOM 1560 O O . ASP A 1 204 ? -10.784 -16.881 -1.516 1.00 77.94 204 ASP A O 1
ATOM 1564 N N . LYS A 1 205 ? -10.685 -14.650 -1.737 1.00 83.62 205 LYS A N 1
ATOM 1565 C CA . LYS A 1 205 ? -11.801 -14.362 -0.831 1.00 83.62 205 LYS A CA 1
ATOM 1566 C C . LYS A 1 205 ? -13.141 -14.731 -1.456 1.00 83.62 205 LYS A C 1
ATOM 1568 O O . LYS A 1 205 ? -13.974 -15.266 -0.734 1.00 83.62 205 LYS A O 1
ATOM 1573 N N . ALA A 1 206 ? -13.340 -14.508 -2.755 1.00 86.06 206 ALA A N 1
ATOM 1574 C CA . ALA A 1 206 ? -14.562 -14.880 -3.463 1.00 86.06 206 ALA A CA 1
ATOM 1575 C C . ALA A 1 206 ? -14.835 -16.388 -3.340 1.00 86.06 206 ALA A C 1
ATOM 1577 O O . ALA A 1 206 ? -15.928 -16.775 -2.939 1.00 86.06 206 ALA A O 1
ATOM 1578 N N . HIS A 1 207 ? -13.814 -17.234 -3.521 1.00 84.75 207 HIS A N 1
ATOM 1579 C CA . HIS A 1 207 ? -13.937 -18.686 -3.316 1.00 84.75 207 HIS A CA 1
ATOM 1580 C C . HIS A 1 207 ? -14.301 -19.098 -1.879 1.00 84.75 207 HIS A C 1
ATOM 1582 O O . HIS A 1 207 ? -14.830 -20.187 -1.656 1.00 84.75 207 HIS A O 1
ATOM 1588 N N . ARG A 1 208 ? -14.055 -18.251 -0.870 1.00 89.31 208 ARG A N 1
ATOM 1589 C CA . ARG A 1 208 ? -14.484 -18.550 0.508 1.00 89.31 208 ARG A CA 1
ATOM 1590 C C . ARG A 1 208 ? -15.998 -18.443 0.671 1.00 89.31 208 ARG A C 1
ATOM 1592 O O . ARG A 1 208 ? -16.532 -19.130 1.537 1.00 89.31 208 ARG A O 1
ATOM 1599 N N . PHE A 1 209 ? -16.685 -17.637 -0.143 1.00 93.38 209 PHE A N 1
ATOM 1600 C CA . PHE A 1 209 ? -18.140 -17.492 -0.058 1.00 93.38 209 PHE A CA 1
ATOM 1601 C C . PHE A 1 209 ? -18.872 -18.775 -0.446 1.00 93.38 209 PHE A C 1
ATOM 1603 O O . PHE A 1 209 ? -19.826 -19.128 0.235 1.00 93.38 209 PHE A O 1
ATOM 1610 N N . GLU A 1 210 ? -18.376 -19.535 -1.422 1.00 93.19 210 GLU A N 1
ATOM 1611 C CA . GLU A 1 210 ? -18.921 -20.855 -1.768 1.00 93.19 210 GLU A CA 1
ATOM 1612 C C . GLU A 1 210 ? -18.880 -21.813 -0.566 1.00 93.19 210 GLU A C 1
ATOM 1614 O O . GLU A 1 210 ? -19.870 -22.459 -0.217 1.00 93.19 210 GLU A O 1
ATOM 1619 N N . ARG A 1 211 ? -17.741 -21.852 0.136 1.00 93.75 211 ARG A N 1
ATOM 1620 C CA . ARG A 1 211 ? -17.571 -22.682 1.339 1.00 93.75 211 ARG A CA 1
ATOM 1621 C C . ARG A 1 211 ? -18.468 -22.215 2.485 1.00 93.75 211 ARG A C 1
ATOM 1623 O O . ARG A 1 211 ? -19.071 -23.041 3.163 1.00 93.75 211 ARG A O 1
ATOM 1630 N N . LEU A 1 212 ? -18.573 -20.901 2.691 1.00 95.38 212 LEU A N 1
ATOM 1631 C CA . LEU A 1 212 ? -19.471 -20.315 3.690 1.00 95.38 212 LEU A CA 1
ATOM 1632 C C . LEU A 1 212 ? -20.941 -20.572 3.352 1.00 95.38 212 LEU A C 1
ATOM 1634 O O . LEU A 1 212 ? -21.744 -20.784 4.254 1.00 95.38 212 LEU A O 1
ATOM 1638 N N . ARG A 1 213 ? -21.296 -20.599 2.066 1.00 95.19 213 ARG A N 1
ATOM 1639 C CA . ARG A 1 213 ? -22.640 -20.934 1.602 1.00 95.19 213 ARG A CA 1
ATOM 1640 C C . ARG A 1 213 ? -22.977 -22.391 1.893 1.00 95.19 213 ARG A C 1
ATOM 1642 O O . ARG A 1 213 ? -24.042 -22.659 2.441 1.00 95.19 213 ARG A O 1
ATOM 1649 N N . ALA A 1 214 ? -22.075 -23.321 1.586 1.00 95.19 214 ALA A N 1
ATOM 1650 C CA . ALA A 1 214 ? -22.263 -24.729 1.933 1.00 95.19 214 ALA A CA 1
ATOM 1651 C C . ALA A 1 214 ? -22.496 -24.909 3.446 1.00 95.19 214 ALA A C 1
ATOM 1653 O O . ALA A 1 214 ? -23.395 -25.640 3.861 1.00 95.19 214 ALA A O 1
ATOM 1654 N N . GLU A 1 215 ? -21.742 -24.176 4.265 1.00 96.75 215 GLU A N 1
ATOM 1655 C CA . GLU A 1 215 ? -21.884 -24.200 5.720 1.00 96.75 215 GLU A CA 1
ATOM 1656 C C . GLU A 1 215 ? -23.189 -23.552 6.210 1.00 96.75 215 GLU A C 1
ATOM 1658 O O . GLU A 1 215 ? -23.870 -24.103 7.071 1.00 96.75 215 GLU A O 1
ATOM 1663 N N . SER A 1 216 ? -23.589 -22.426 5.617 1.00 94.81 216 SER A N 1
ATOM 1664 C CA . SER A 1 216 ? -24.886 -21.778 5.850 1.00 94.81 216 SER A CA 1
ATOM 1665 C C . SER A 1 216 ? -26.046 -22.752 5.625 1.00 94.81 216 SER A C 1
ATOM 1667 O O . SER A 1 216 ? -26.923 -22.872 6.483 1.00 94.81 216 SER A O 1
ATOM 1669 N N . VAL A 1 217 ? -26.014 -23.509 4.522 1.00 94.81 217 VAL A N 1
ATOM 1670 C CA . VAL A 1 217 ? -27.013 -24.544 4.215 1.00 94.81 217 VAL A CA 1
ATOM 1671 C C . VAL A 1 217 ? -26.972 -25.664 5.255 1.00 94.81 217 VAL A C 1
ATOM 1673 O O . VAL A 1 217 ? -28.020 -26.048 5.776 1.00 94.81 217 VAL A O 1
ATOM 1676 N N . ARG A 1 218 ? -25.776 -26.149 5.615 1.00 97.19 218 ARG A N 1
ATOM 1677 C CA . ARG A 1 218 ? -25.589 -27.192 6.638 1.00 97.19 218 ARG A CA 1
ATOM 1678 C C . ARG A 1 218 ? -26.172 -26.792 7.999 1.00 97.19 218 ARG A C 1
ATOM 1680 O O . ARG A 1 218 ? -26.693 -27.644 8.710 1.00 97.19 218 ARG A O 1
ATOM 1687 N N . LEU A 1 219 ? -26.097 -25.509 8.350 1.00 95.19 219 L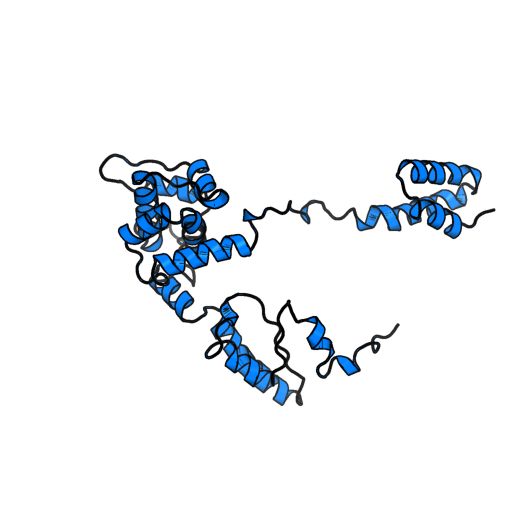EU A N 1
ATOM 1688 C CA . LEU A 1 219 ? -26.608 -24.940 9.601 1.00 95.19 219 LEU A CA 1
ATOM 1689 C C . LEU A 1 219 ? -28.099 -24.557 9.548 1.00 95.19 219 LEU A C 1
ATOM 1691 O O . LEU A 1 219 ? -28.574 -23.825 10.413 1.00 95.19 219 LEU A O 1
ATOM 1695 N N . GLY A 1 220 ? -28.850 -25.040 8.555 1.00 93.62 220 GLY A N 1
ATOM 1696 C CA . GLY A 1 220 ? -30.288 -24.779 8.446 1.00 93.62 220 GLY A CA 1
ATOM 1697 C C . GLY A 1 220 ? -30.638 -23.481 7.718 1.00 93.62 220 GLY A C 1
ATOM 1698 O O . GLY A 1 220 ? -31.724 -22.945 7.913 1.00 93.62 220 GLY A O 1
ATOM 1699 N N . GLY A 1 221 ? -29.738 -22.974 6.871 1.00 90.50 221 GLY A N 1
ATOM 1700 C CA . GLY A 1 221 ? -29.996 -21.812 6.018 1.00 90.50 221 GLY A CA 1
ATOM 1701 C C . GLY A 1 221 ? -29.726 -20.469 6.692 1.00 90.50 221 GLY A C 1
ATOM 1702 O O . GLY A 1 221 ? -30.425 -19.495 6.414 1.00 90.50 221 GLY A O 1
ATOM 1703 N N . VAL A 1 222 ? -28.720 -20.395 7.570 1.00 91.06 222 VAL A N 1
ATOM 1704 C CA . VAL A 1 222 ? -28.309 -19.129 8.205 1.00 91.06 222 VAL A CA 1
ATOM 1705 C C . VAL A 1 222 ? -27.950 -18.104 7.118 1.00 91.06 222 VAL A C 1
ATOM 1707 O O . VAL A 1 222 ? -27.086 -18.405 6.292 1.00 91.06 222 VAL A O 1
ATOM 1710 N N . PRO A 1 223 ? -28.558 -16.902 7.080 1.00 90.75 223 PRO A N 1
ATOM 1711 C CA . PRO A 1 223 ? -28.282 -15.927 6.026 1.00 90.75 223 PRO A CA 1
ATOM 1712 C C . PRO A 1 223 ? -26.800 -15.536 5.953 1.00 90.75 223 PRO A C 1
ATOM 1714 O O . PRO A 1 223 ? -26.218 -15.089 6.940 1.00 90.75 223 PRO A O 1
ATOM 1717 N N . LEU A 1 224 ? -26.198 -15.673 4.767 1.00 93.69 224 LEU A N 1
ATOM 1718 C CA . LEU A 1 224 ? -24.831 -15.231 4.492 1.00 93.69 224 LEU A CA 1
ATOM 1719 C C . LEU A 1 224 ? -24.853 -13.835 3.860 1.00 93.69 224 LEU A C 1
ATOM 1721 O O . LEU A 1 224 ? -25.523 -13.623 2.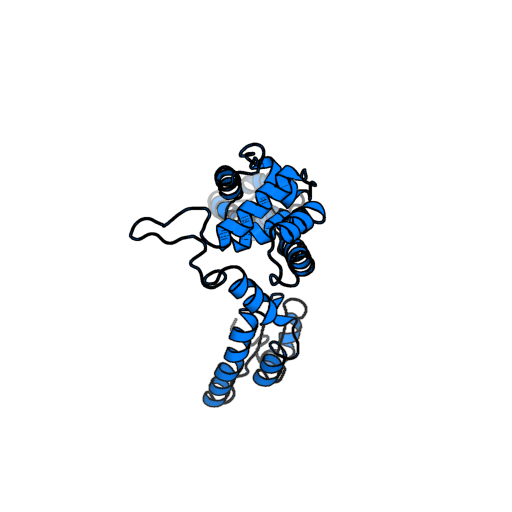850 1.00 93.69 224 LEU A O 1
ATOM 1725 N N . VAL A 1 225 ? -24.102 -12.898 4.440 1.00 93.38 225 VAL A N 1
ATOM 1726 C CA . VAL A 1 225 ? -24.015 -11.503 3.985 1.00 93.38 225 VAL A CA 1
ATOM 1727 C C . VAL A 1 225 ? -22.561 -11.150 3.688 1.00 93.38 225 VAL A C 1
ATOM 1729 O O . VAL A 1 225 ? -21.673 -11.410 4.500 1.00 93.38 225 VAL A O 1
ATOM 1732 N N . GLY A 1 226 ? -22.308 -10.561 2.520 1.00 93.31 226 GLY A N 1
ATOM 1733 C CA . GLY A 1 226 ? -20.988 -10.073 2.130 1.00 93.31 226 GLY A CA 1
ATOM 1734 C C . GLY A 1 226 ? -20.878 -8.567 2.328 1.00 93.31 226 GLY A C 1
ATOM 1735 O O . GLY A 1 226 ? -21.570 -7.818 1.651 1.00 93.31 226 GLY A O 1
ATOM 1736 N N . VAL A 1 227 ? -19.982 -8.111 3.205 1.00 93.00 227 VAL A N 1
ATOM 1737 C CA . VAL A 1 227 ? -19.616 -6.688 3.307 1.00 93.00 227 VAL A CA 1
ATOM 1738 C C . VAL A 1 227 ? -18.226 -6.506 2.712 1.00 93.00 227 VAL A C 1
ATOM 1740 O O . VAL A 1 227 ? -17.230 -6.985 3.257 1.00 93.00 227 VAL A O 1
ATOM 1743 N N . LEU A 1 228 ? -18.166 -5.864 1.551 1.00 89.75 228 LEU A N 1
ATOM 1744 C CA . LEU A 1 228 ? -16.977 -5.779 0.717 1.00 89.75 228 LEU A CA 1
ATOM 1745 C C . LEU A 1 228 ? -16.365 -4.379 0.773 1.00 89.75 228 LEU A C 1
ATOM 1747 O O . LEU A 1 228 ? -17.048 -3.359 0.683 1.00 89.75 228 LEU A O 1
ATOM 1751 N N . ALA A 1 229 ? -15.040 -4.339 0.864 1.00 82.75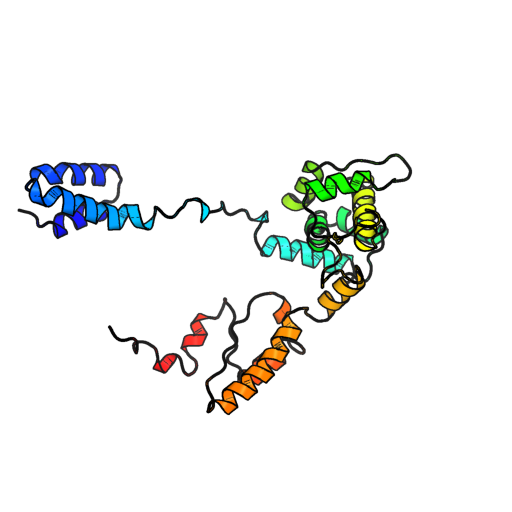 229 ALA A N 1
ATOM 1752 C CA . ALA A 1 229 ? -14.249 -3.123 0.758 1.00 82.75 229 ALA A CA 1
ATOM 1753 C C . ALA A 1 229 ? -12.961 -3.396 -0.031 1.00 82.75 229 ALA A C 1
ATOM 1755 O O . ALA A 1 229 ? -12.431 -4.511 -0.018 1.00 82.75 229 ALA A O 1
ATOM 1756 N N . GLY A 1 230 ? -12.448 -2.360 -0.695 1.00 74.81 230 GLY A N 1
ATOM 1757 C CA . GLY A 1 230 ? -11.210 -2.411 -1.475 1.00 74.81 230 GLY A CA 1
ATOM 1758 C C . GLY A 1 230 ? -11.411 -2.683 -2.971 1.00 74.81 230 GLY A C 1
ATOM 1759 O O . GLY A 1 230 ? -12.396 -3.281 -3.398 1.00 74.81 230 GLY A O 1
ATOM 1760 N N . LEU A 1 231 ? -10.437 -2.243 -3.777 1.00 69.19 231 LEU A N 1
ATOM 1761 C CA . LEU A 1 231 ? -10.511 -2.246 -5.247 1.00 69.19 231 LEU A CA 1
ATOM 1762 C C . LEU A 1 231 ? -10.509 -3.640 -5.888 1.00 69.19 231 LEU A C 1
ATOM 1764 O O . LEU A 1 231 ? -10.936 -3.775 -7.031 1.00 69.19 231 LEU A O 1
ATOM 1768 N N . GLY A 1 232 ? -10.065 -4.679 -5.174 1.00 71.56 232 GLY A N 1
ATOM 1769 C CA . GLY A 1 232 ? -10.053 -6.049 -5.705 1.00 71.56 232 GLY A CA 1
ATOM 1770 C C . GLY A 1 232 ? -11.448 -6.589 -6.065 1.00 71.56 232 GLY A C 1
ATOM 1771 O O . GLY A 1 232 ? -11.567 -7.502 -6.879 1.00 71.56 232 GLY A O 1
ATOM 1772 N N . TRP A 1 233 ? -12.509 -5.988 -5.518 1.00 77.94 233 TRP A N 1
ATOM 1773 C CA . TRP A 1 233 ? -13.906 -6.341 -5.795 1.00 77.94 233 TRP A CA 1
ATOM 1774 C C . TRP A 1 233 ? -14.516 -5.616 -6.998 1.00 77.94 233 TRP A C 1
ATOM 1776 O O . TRP A 1 233 ? -15.653 -5.895 -7.358 1.00 77.94 233 TRP A O 1
ATOM 1786 N N . ALA A 1 234 ? -13.785 -4.699 -7.643 1.00 74.38 234 ALA A N 1
ATOM 1787 C CA . ALA A 1 234 ? -14.294 -3.949 -8.795 1.00 74.38 234 ALA A CA 1
ATOM 1788 C C . ALA A 1 234 ? -14.498 -4.817 -10.055 1.00 74.38 234 ALA A C 1
ATOM 1790 O O . ALA A 1 234 ? -15.010 -4.335 -11.064 1.00 74.38 234 ALA A O 1
ATOM 1791 N N . ARG A 1 235 ? -14.088 -6.091 -10.023 1.00 72.75 235 ARG A N 1
ATOM 1792 C CA . ARG A 1 235 ? -14.179 -7.011 -11.157 1.00 72.75 235 ARG A CA 1
ATOM 1793 C C . ARG A 1 235 ? -15.424 -7.875 -11.056 1.00 72.75 235 ARG A C 1
ATOM 1795 O O . ARG A 1 235 ? -15.572 -8.700 -10.162 1.00 72.75 235 ARG A O 1
ATOM 1802 N N . VAL A 1 236 ? -16.334 -7.674 -12.002 1.00 69.81 236 VAL A N 1
ATOM 1803 C CA . VAL A 1 236 ? -17.672 -8.265 -11.926 1.00 69.81 236 VAL A CA 1
ATOM 1804 C C . VAL A 1 236 ? -17.652 -9.778 -12.152 1.00 69.81 236 VAL A C 1
ATOM 1806 O O . VAL A 1 236 ? -18.291 -10.506 -11.402 1.00 69.81 236 VAL A O 1
ATOM 1809 N N . ASN A 1 237 ? -16.911 -10.268 -13.147 1.00 67.94 237 ASN A N 1
ATOM 1810 C CA . ASN A 1 237 ? -17.086 -11.643 -13.629 1.00 67.94 237 ASN A CA 1
ATOM 1811 C C . ASN A 1 237 ? -16.386 -12.710 -12.773 1.00 67.94 237 ASN A C 1
ATOM 1813 O O . ASN A 1 237 ? -16.926 -13.798 -12.603 1.00 67.94 237 ASN A O 1
ATOM 1817 N N . ASP A 1 238 ? -15.201 -12.422 -12.241 1.00 71.88 238 ASP A N 1
ATOM 1818 C CA . ASP A 1 238 ? -14.330 -13.409 -11.592 1.00 71.88 238 ASP A CA 1
ATOM 1819 C C . ASP A 1 238 ? -14.160 -13.200 -10.081 1.00 71.88 238 ASP A C 1
ATOM 1821 O O . ASP A 1 238 ? -13.677 -14.104 -9.401 1.00 71.88 238 ASP A O 1
ATOM 1825 N N . THR A 1 239 ? -14.564 -12.047 -9.533 1.00 80.31 239 THR A N 1
ATOM 1826 C CA . THR A 1 239 ? -14.546 -11.811 -8.079 1.00 80.31 239 THR A CA 1
ATOM 1827 C C . THR A 1 239 ? -15.934 -11.518 -7.519 1.00 80.31 239 THR A C 1
ATOM 1829 O O . THR A 1 239 ? -16.386 -12.235 -6.629 1.00 80.31 239 THR A O 1
ATOM 1832 N N . LEU A 1 240 ? -16.652 -10.521 -8.042 1.00 85.69 240 LEU A N 1
ATOM 1833 C CA . LEU A 1 240 ? -17.933 -10.103 -7.462 1.00 85.69 240 LEU A CA 1
ATOM 1834 C C . LEU A 1 240 ? -19.091 -11.066 -7.775 1.00 85.69 240 LEU A C 1
ATOM 1836 O O . LEU A 1 240 ? -19.914 -11.333 -6.902 1.00 85.69 240 LEU A O 1
ATOM 1840 N N . GLY A 1 241 ? -19.147 -11.617 -8.989 1.00 87.81 241 GLY A N 1
ATOM 1841 C CA . GLY A 1 241 ? -20.198 -12.533 -9.443 1.00 87.81 241 GLY A CA 1
ATOM 1842 C C . GLY A 1 241 ? -20.386 -13.754 -8.532 1.00 87.81 241 GLY A C 1
ATOM 1843 O O . GLY A 1 241 ? -21.506 -13.975 -8.067 1.00 87.81 241 GLY A O 1
ATOM 1844 N N . PRO A 1 242 ? -19.318 -14.511 -8.204 1.00 89.88 242 PRO A N 1
ATOM 1845 C CA . PRO A 1 242 ? -19.396 -15.609 -7.240 1.00 89.88 242 PRO A CA 1
ATOM 1846 C C . PRO A 1 242 ? -19.921 -15.176 -5.866 1.00 89.88 242 PRO A C 1
ATOM 1848 O O . PRO A 1 242 ? -20.773 -15.850 -5.298 1.00 89.88 242 PRO A O 1
ATOM 1851 N N . VAL A 1 243 ? -19.494 -14.016 -5.355 1.00 91.94 243 VAL A N 1
ATOM 1852 C CA . VAL A 1 243 ? -19.970 -13.510 -4.056 1.00 91.94 243 VAL A CA 1
ATOM 1853 C C . VAL A 1 243 ? -21.453 -13.158 -4.095 1.00 91.94 243 VAL A C 1
ATOM 1855 O O . VAL A 1 243 ? -22.191 -13.518 -3.179 1.00 91.94 243 VAL A O 1
ATOM 1858 N N . ILE A 1 244 ? -21.916 -12.504 -5.163 1.00 91.00 244 ILE A N 1
ATOM 1859 C CA . ILE A 1 244 ? -23.342 -12.218 -5.366 1.00 91.00 244 ILE A CA 1
ATOM 1860 C C . ILE A 1 244 ? -24.134 -13.527 -5.399 1.00 91.00 244 ILE A C 1
ATOM 1862 O O . ILE A 1 244 ? -25.114 -13.657 -4.672 1.00 91.00 244 ILE A O 1
ATOM 1866 N N . ARG A 1 245 ? -23.689 -14.515 -6.182 1.00 92.56 245 ARG A N 1
ATOM 1867 C CA . ARG A 1 245 ? -24.331 -15.835 -6.266 1.00 92.56 245 ARG A CA 1
ATOM 1868 C C . ARG A 1 245 ? -24.427 -16.508 -4.893 1.00 92.56 245 ARG A C 1
ATOM 1870 O O . ARG A 1 245 ? -25.503 -16.946 -4.504 1.00 92.56 245 ARG A O 1
ATOM 1877 N N . ASP A 1 246 ? -23.324 -16.562 -4.151 1.00 94.25 246 ASP A N 1
ATOM 1878 C CA . ASP A 1 246 ? -23.214 -17.378 -2.935 1.00 94.25 246 ASP A CA 1
ATOM 1879 C C . ASP A 1 246 ? -23.861 -16.724 -1.696 1.00 94.25 246 ASP A C 1
ATOM 1881 O O . ASP A 1 246 ? -24.163 -17.401 -0.712 1.00 94.25 246 ASP A O 1
ATOM 1885 N N . THR A 1 247 ? -24.145 -15.419 -1.756 1.00 93.88 247 THR A N 1
ATOM 1886 C CA . THR A 1 247 ? -24.882 -14.661 -0.723 1.00 93.88 247 THR A CA 1
ATOM 1887 C C . THR A 1 247 ? -26.364 -14.421 -1.064 1.00 93.88 247 THR A C 1
ATOM 1889 O O . THR A 1 247 ? -27.067 -13.723 -0.330 1.00 93.88 247 THR A O 1
ATOM 1892 N N . ASP A 1 248 ? -26.857 -14.973 -2.179 1.00 92.50 248 ASP A N 1
ATOM 1893 C CA . ASP A 1 248 ? -28.140 -14.614 -2.816 1.00 92.50 248 ASP A CA 1
ATOM 1894 C C . ASP A 1 248 ? -28.318 -13.094 -3.017 1.00 92.50 248 ASP A C 1
ATOM 1896 O O . ASP A 1 248 ? -29.388 -12.529 -2.788 1.00 92.50 248 ASP A O 1
ATOM 1900 N N . GLY A 1 249 ? -27.246 -12.397 -3.389 1.00 92.00 249 GLY A N 1
ATOM 1901 C CA . GLY A 1 249 ? -27.260 -10.957 -3.642 1.00 92.00 249 GLY A CA 1
ATOM 1902 C C . GLY A 1 249 ? -27.230 -10.075 -2.394 1.00 92.00 249 GLY A C 1
ATOM 1903 O O . GLY A 1 249 ? -27.298 -8.855 -2.528 1.00 92.00 249 GLY A O 1
ATOM 1904 N N . ARG A 1 250 ? -27.070 -10.642 -1.188 1.00 94.62 250 ARG A N 1
ATOM 1905 C CA . ARG A 1 250 ? -26.873 -9.881 0.061 1.00 94.62 250 ARG A CA 1
ATOM 1906 C C . ARG A 1 250 ? -25.436 -9.360 0.164 1.00 94.62 250 ARG A C 1
ATOM 1908 O O . ARG A 1 250 ? -24.683 -9.743 1.061 1.00 94.62 250 ARG A O 1
ATOM 1915 N N . VAL A 1 251 ? -25.055 -8.504 -0.780 1.00 94.12 251 VAL A N 1
ATOM 1916 C CA . VAL A 1 251 ? -23.715 -7.920 -0.890 1.00 94.12 251 VAL A CA 1
ATOM 1917 C C . VAL A 1 251 ? -23.789 -6.409 -0.725 1.00 94.12 251 VAL A C 1
ATOM 1919 O O . VAL A 1 251 ? -24.509 -5.729 -1.452 1.00 94.12 251 VAL A O 1
ATOM 1922 N N . PHE A 1 252 ? -23.000 -5.883 0.205 1.00 94.44 252 PHE A N 1
ATOM 1923 C CA . PHE A 1 252 ? -22.952 -4.470 0.557 1.00 94.44 252 PHE A CA 1
ATOM 1924 C C . PHE A 1 252 ? -21.513 -3.957 0.525 1.00 94.44 252 PHE A C 1
ATOM 1926 O O . PHE A 1 252 ? -20.555 -4.702 0.719 1.00 94.44 252 PHE A O 1
ATOM 1933 N N . THR A 1 253 ? -21.360 -2.664 0.299 1.00 91.38 253 THR A N 1
ATOM 1934 C CA . THR A 1 253 ? -20.122 -1.896 0.416 1.00 91.38 253 THR A CA 1
ATOM 1935 C C . THR A 1 253 ? -20.297 -0.845 1.504 1.00 91.38 253 THR A C 1
ATOM 1937 O O . THR A 1 253 ? -21.406 -0.586 1.965 1.00 91.38 253 THR A O 1
ATOM 1940 N N . LEU A 1 254 ? -19.218 -0.166 1.897 1.00 85.94 254 LEU A N 1
ATOM 1941 C CA . LEU A 1 254 ? -19.318 0.936 2.863 1.00 85.94 254 LEU A CA 1
ATOM 1942 C C . LEU A 1 254 ? -20.314 2.028 2.427 1.00 85.94 254 LEU A C 1
ATOM 1944 O O . LEU A 1 254 ? -21.002 2.594 3.267 1.00 85.94 254 LEU A O 1
ATOM 1948 N N . SER A 1 255 ? -20.440 2.288 1.121 1.00 88.00 255 SER A N 1
ATOM 1949 C CA . SER A 1 255 ? -21.346 3.312 0.587 1.00 88.00 255 SER A CA 1
ATOM 1950 C C . SER A 1 255 ? -22.832 2.959 0.688 1.00 88.00 255 SER A C 1
ATOM 1952 O O . SER A 1 255 ? -23.661 3.864 0.659 1.00 88.00 255 SER A O 1
ATOM 1954 N N . ASN A 1 256 ? -23.188 1.676 0.797 1.00 91.25 256 ASN A N 1
ATOM 1955 C CA . ASN A 1 256 ? -24.579 1.231 0.912 1.00 91.25 256 ASN A CA 1
ATOM 1956 C C . ASN A 1 256 ? -24.824 0.336 2.136 1.00 91.25 256 ASN A C 1
ATOM 1958 O O . ASN A 1 256 ? -25.869 -0.304 2.221 1.00 91.25 256 ASN A O 1
ATOM 1962 N N . LEU A 1 257 ? -23.901 0.325 3.103 1.00 93.00 257 LEU A N 1
ATOM 1963 C CA . LEU A 1 257 ? -23.950 -0.554 4.271 1.00 93.00 257 LEU A CA 1
ATOM 1964 C C . LEU A 1 257 ? -25.265 -0.419 5.045 1.00 93.00 257 LEU A C 1
ATOM 1966 O O . LEU A 1 257 ? -25.830 -1.417 5.474 1.00 93.00 257 LEU A O 1
ATOM 1970 N N . THR A 1 258 ? -25.808 0.792 5.164 1.00 90.94 258 THR A N 1
ATOM 1971 C CA . THR A 1 258 ? -27.095 1.028 5.835 1.00 90.94 258 THR A CA 1
ATOM 1972 C C . THR A 1 258 ? -28.257 0.286 5.164 1.00 90.94 258 THR A C 1
ATOM 1974 O O . THR A 1 258 ? -29.196 -0.121 5.844 1.00 90.94 258 THR A O 1
ATOM 1977 N N . GLN A 1 259 ? -28.192 0.034 3.851 1.00 92.19 259 GLN A N 1
ATOM 1978 C CA . GLN A 1 259 ? -29.219 -0.732 3.134 1.00 92.19 259 GLN A CA 1
ATOM 1979 C C . GLN A 1 259 ? -29.258 -2.202 3.574 1.00 92.19 259 GLN A C 1
ATOM 1981 O O . GLN A 1 259 ? -30.300 -2.841 3.436 1.00 92.19 259 GLN A O 1
ATOM 1986 N N . MET A 1 260 ? -28.183 -2.726 4.177 1.00 93.06 260 MET A N 1
ATOM 1987 C CA . MET A 1 260 ? -28.149 -4.067 4.774 1.00 93.06 260 MET A CA 1
ATOM 1988 C C . MET A 1 260 ? -29.252 -4.261 5.818 1.00 93.06 260 MET A C 1
ATOM 1990 O O . MET A 1 260 ? -29.798 -5.351 5.947 1.00 93.06 260 MET A O 1
ATOM 1994 N N . LEU A 1 261 ? -29.652 -3.193 6.511 1.00 91.06 261 LEU A N 1
ATOM 1995 C CA . LEU A 1 261 ? -30.729 -3.249 7.497 1.00 91.06 261 LEU A CA 1
ATOM 1996 C C . LEU A 1 261 ? -32.110 -3.508 6.879 1.00 91.06 261 LEU A C 1
ATOM 1998 O O . LEU A 1 261 ? -33.044 -3.823 7.608 1.00 91.06 261 LEU A O 1
ATOM 2002 N N . THR A 1 262 ? -32.249 -3.394 5.555 1.00 91.25 262 THR A N 1
ATOM 2003 C CA . THR A 1 262 ? -33.510 -3.640 4.839 1.00 91.25 262 THR A CA 1
ATOM 2004 C C . THR A 1 262 ? -33.668 -5.090 4.372 1.00 91.25 262 THR A C 1
ATOM 2006 O O . THR A 1 262 ? -34.759 -5.479 3.957 1.00 91.25 262 THR A O 1
ATOM 2009 N N . VAL A 1 263 ? -32.616 -5.916 4.463 1.00 90.50 263 VAL A N 1
ATOM 2010 C CA . VAL A 1 263 ? -32.652 -7.323 4.035 1.00 90.50 263 VAL A CA 1
ATOM 2011 C C . VAL A 1 263 ? -32.725 -8.276 5.225 1.00 90.50 263 VAL A C 1
ATOM 2013 O O . VAL A 1 263 ? -32.107 -8.056 6.265 1.00 90.50 263 VAL A O 1
ATOM 2016 N N . SER A 1 264 ? -33.469 -9.375 5.069 1.00 86.19 264 SER A N 1
ATOM 2017 C CA . SER A 1 264 ? -33.557 -10.424 6.093 1.00 86.19 264 SER A CA 1
ATOM 2018 C C . SER A 1 264 ? -32.156 -10.936 6.490 1.00 86.19 264 SER A C 1
ATOM 2020 O O . SER A 1 264 ? -31.340 -11.184 5.593 1.00 86.19 264 SER A O 1
ATOM 2022 N N . PRO A 1 265 ? -31.870 -11.105 7.799 1.00 88.75 265 PRO A N 1
ATOM 2023 C CA . PRO A 1 265 ? -32.821 -11.070 8.920 1.00 88.75 265 PRO A CA 1
ATOM 2024 C C . PRO A 1 265 ? -32.945 -9.708 9.623 1.00 88.75 265 PRO A C 1
ATOM 2026 O O . PRO A 1 265 ? -33.782 -9.567 10.509 1.00 88.75 265 PRO A O 1
ATOM 2029 N N . PHE A 1 266 ? -32.150 -8.701 9.249 1.00 90.06 266 PHE A N 1
ATOM 2030 C CA . PHE A 1 266 ? -31.986 -7.476 10.040 1.00 90.06 266 PHE A CA 1
ATOM 2031 C C . PHE A 1 266 ? -33.280 -6.722 10.382 1.00 90.06 266 PHE A C 1
ATOM 2033 O O . PHE A 1 266 ? -33.407 -6.360 11.550 1.00 90.06 266 PHE A O 1
ATOM 2040 N N . PRO A 1 267 ? -34.276 -6.554 9.482 1.00 90.88 267 PRO A N 1
ATOM 2041 C CA . PRO A 1 267 ? -35.538 -5.899 9.832 1.00 90.88 267 PRO A CA 1
ATOM 2042 C C . PRO A 1 267 ? -36.245 -6.499 11.053 1.00 90.88 267 PRO A C 1
ATOM 2044 O O . PRO A 1 267 ? -36.932 -5.785 11.772 1.00 90.88 267 PRO A O 1
ATOM 2047 N N . GLN A 1 268 ? -36.073 -7.802 11.297 1.00 88.25 268 GLN A N 1
ATOM 2048 C CA . GLN A 1 268 ? -36.701 -8.522 12.410 1.00 88.25 268 GLN A CA 1
ATOM 2049 C C . GLN A 1 268 ? -35.914 -8.394 13.722 1.00 88.25 268 GLN A C 1
ATOM 2051 O O . GLN A 1 268 ? -36.436 -8.710 14.785 1.00 88.25 268 GLN A O 1
ATOM 2056 N N . LEU A 1 269 ? -34.653 -7.961 13.648 1.00 85.12 269 LEU A N 1
ATOM 2057 C CA . LEU A 1 269 ? -33.744 -7.852 14.791 1.00 85.12 269 LEU A CA 1
ATOM 2058 C C . LEU A 1 269 ? -33.655 -6.419 15.337 1.00 85.12 269 LEU A C 1
ATOM 2060 O O . LEU A 1 269 ? -33.140 -6.208 16.436 1.00 85.12 269 LEU A O 1
ATOM 2064 N N . ILE A 1 270 ? -34.147 -5.426 14.592 1.00 83.31 270 ILE A N 1
ATOM 2065 C CA . ILE A 1 270 ? -34.175 -4.027 15.034 1.00 83.31 270 ILE A CA 1
ATOM 2066 C C . ILE A 1 270 ? -35.082 -3.910 16.264 1.00 83.31 270 ILE A C 1
ATOM 2068 O O . ILE A 1 270 ? -36.254 -4.272 16.220 1.00 83.31 270 ILE A O 1
ATOM 2072 N N . GLY A 1 271 ? -34.535 -3.396 17.368 1.00 81.81 271 GLY A N 1
ATOM 2073 C CA . GLY A 1 271 ? -35.271 -3.230 18.627 1.00 81.81 271 GLY A CA 1
ATOM 2074 C C . GLY A 1 271 ? -35.491 -4.523 19.422 1.00 81.81 271 GLY A C 1
ATOM 2075 O O . GLY A 1 271 ? -36.153 -4.480 20.451 1.00 81.81 271 GLY A O 1
ATOM 2076 N N . ALA A 1 272 ? -34.927 -5.654 18.984 1.00 79.50 272 ALA A N 1
ATOM 2077 C CA . ALA A 1 272 ? -35.020 -6.935 19.691 1.00 79.50 272 ALA A CA 1
ATOM 2078 C C . ALA A 1 272 ? -33.945 -7.117 20.782 1.00 79.50 272 ALA A C 1
ATOM 2080 O O . ALA A 1 272 ? -33.924 -8.145 21.460 1.00 79.50 272 ALA A O 1
ATOM 2081 N N . ALA A 1 273 ? -33.034 -6.151 20.946 1.00 74.75 273 ALA A N 1
ATOM 2082 C CA . ALA A 1 273 ? -32.061 -6.175 22.031 1.00 74.75 273 ALA A CA 1
ATOM 2083 C C . ALA A 1 273 ? -32.785 -5.971 23.377 1.00 74.75 273 ALA A C 1
ATOM 2085 O O . ALA A 1 273 ? -33.589 -5.041 23.481 1.00 74.75 273 ALA A O 1
ATOM 2086 N N . PRO A 1 274 ? -32.534 -6.814 24.394 1.00 67.44 274 PRO A N 1
ATOM 2087 C CA . PRO A 1 274 ? -33.064 -6.574 25.730 1.00 67.44 274 PRO A CA 1
ATOM 2088 C C . PRO A 1 274 ? -32.534 -5.234 26.259 1.00 67.44 274 PRO A C 1
ATOM 2090 O O . PRO A 1 274 ? -31.373 -4.895 26.020 1.00 67.44 274 PRO A O 1
ATOM 2093 N N . ALA A 1 275 ? -33.414 -4.483 26.924 1.00 63.50 275 ALA A N 1
ATOM 2094 C CA . ALA A 1 275 ? -33.072 -3.242 27.615 1.00 63.50 275 ALA A CA 1
ATOM 2095 C C . ALA A 1 275 ? -32.084 -3.482 28.765 1.00 63.50 275 ALA A C 1
ATOM 2097 O O . ALA A 1 275 ? -32.167 -4.565 29.394 1.00 63.50 275 ALA A O 1
#

pLDDT: mean 88.8, std 9.77, range [47.38, 98.5]

Secondary structure (DSSP, 8-state):
---HHHHHHHHHT-SSHHHHHHHHHHHHHHS-HHHHHHHHHHHIIIIIGGG---GGG-----GGGSHHHHHHHHHHHHHHTTTTT---HHHHHHHHHH-TTHHHHHHHHTT--HHHHHHHGGG---TT---PPPHHHHHIIIII-PPPPHHHHHHHHHHHHHHHTTTTT-PPPTT---TT-STTTTTTHHHHHHHHHHTTHHHHHHHHHHHHHHHHHHTT-PPP-EEE-SGGGG-IIIIIHHHHHHTTT-EEEGGGGGGGGGSTTHHHHTT-S--

Foldseek 3Di:
DDDLVRLLCQLVPDPDPVSNVVSLVCCVVPDDPVCNVVSVVSNCVPPPVVVPDPCVVDDPDDPLPDPVLVVVLVVLLCVLCVLLVNLDLVSQLVSCQVFVLVLVVLCVLLVHDLVRLLVLQQQDDDPPGSDRDDSVNNCCCNVVVDGDDSVVSSSSSVSSVCSLVVNRPDDDPPPDDHSLCDQQRVVGSVSSSVCSVLLHCLLVVLVVLQVVLVVCVVVVNPQDAAEDDDDSCVDCPRRVVSNCVSRVNNYHYPVCVVCNCVDPPNVVCVVVDDD

Sequence (275 aa):
MATVEETVNAIISTGSWDERVAQMRLVAQRHGTAEHTRIYAEVANQVYVPHLAPDLAYVHSMDFYELSTFQASYRATLEATQGFTDMSQETVTRALLDQPRSLLTFRTVLGLLTKELASATTLVSSSSSPRRVSPGVIEGMERHGTRPSEDTAMTLALTIVKAMDGTLFGDPPDGLRTKQDKFDTRDGWATAAALARDGGTARDKAHRFERLRAESVRLGGVPLVGVLAGLGWARVNDTLGPVIRDTDGRVFTLSNLTQMLTVSPFPQLIGAAPA

Radius of gyration: 28.7 Å; chains: 1; bounding box: 66×58×71 Å